Protein 5U5O (pdb70)

Foldseek 3Di:
DFKEKDWFKDWVNHQEDALAPPVDFKTKIKIKMKMKPDDAQWKKKKKKFKAFLVCQPPPVRTQWMFMDIDHFHPVQWDQDDPVRCVVPNNPITIGIDIDITMGGSCSVLVLAWDQFKTKMFMKMFMAGPPQFPDDDGGDTHGDVPGDGSYIDSDSPDPRGIHIHGYDAFKEKEAEAEDDFDPVQFPDPQQPQKKWKWKAWVSNRDIDIDIDRHGDMDMDISHTAFIKMKMAIPQVSNCNGRNFHWAKDKDKPPPWDWDDPDGRMIIGTQHNSPHNHIYMYIYGYTDD

Nearest PDB structures (foldseek):
  5u5o-assembly1_A  TM=1.003E+00  e=5.885E-63  Mobiluncus mulieris
  5u6f-assembly1_A  TM=9.418E-01  e=2.800E-58  Mobiluncus mulieris
  8fha-assembly2_B  TM=6.822E-01  e=4.816E-05  Suipraeoptans intestinalis
  8fha-assembly1_A  TM=6.696E-01  e=4.310E-05  Suipraeoptans intestinalis
  8fha-assembly3_C  TM=6.773E-01  e=1.929E-04  Suipraeoptans intestinalis

Radius of gyration: 28.94 Å; Cα contacts (8 Å, |Δi|>4): 746; chains: 1; bounding box: 39×83×62 Å

Organism: NCBI:txid871571

InterPro domains:
  IPR041100 T-Q ester bond containing domain [NF033903] (5133-5261)
  IPR041100 T-Q ester bond containing domain [NF033903] (5264-5401)
  IPR041100 T-Q ester bond containing domain [NF033903] (5414-5536)
  IPR041100 T-Q ester bond containing domain [NF033903] (5538-5658)
  IPR041100 T-Q ester bond containing domain [NF033903] (5664-5808)
  IPR041100 T-Q ester bond containing domain [NF033903] (5810-5937)
  IPR041100 T-Q ester bond containing domain [NF033903] (5941-6083)
  IPR041100 T-Q ester bond containing domain [NF033903] (6087-6207)
  IPR041100 T-Q ester bond containing domain [NF033903] (6232-6359)
  IPR041100 T-Q ester bond containing domain [NF033903] (6370-6477)
  IPR041100 T-Q ester bond containing domain [NF033903] (6525-6649)
  IPR041100 T-Q ester bond containing domain [NF033903] (6652-6795)
  IPR041100 T-Q ester bond containing domain [NF033903] (7263-7369)
  IPR041100 T-Q ester bond containing domain [NF033903] (7392-7512)
  IPR041100 T-Q ester bond containing domain [PF18202] (4844-4908)
  IPR041100 T-Q ester bond containing domain [PF18202] (5005-5146)
  IPR041100 T-Q ester bond containing domain [PF18202] (5149-5278)
  IPR041100 T-Q ester bond containing domain [PF18202] (5280-5429)
  IPR041100 T-Q ester bond containing domain [PF18202] (5430-5552)
  IPR041100 T-Q ester bond containing domain [PF18202] (5555-5679)

Secondary structure (DSSP, 8-state):
---EEEEEEEBTTBSEEETT-TT-SEEEEEEEEEEESPPTT-EEEEEEEEEEGGGTT-TT--SEEEEEEEE--GGGEEPPPHHHHHHH-TT--EEEEEEEEEEEHHHHHTTS---S-EEEEEEEEEE-TTSEEEE-SS-EEESTT---SEEE--TT-STTEEEEEPPEEEEEEEEEEE---TTT-SS-GGG-EEEEEEEETTTTEEEEEEEETT-EEEEEEEETTEEEEEEE-HHHHHHHHTSEEEEEEEESTT---EEEETTEEEEEES----SEEEEEEEEEEE-

Structure (mmCIF, N/CA/C/O backbone):
data_5U5O
#
_entry.id   5U5O
#
_cell.length_a   27.900
_cell.length_b   54.983
_cell.length_c   57.317
_cell.angle_alpha   67.72
_cell.angle_beta   76.47
_cell.angle_gamma   85.35
#
_symmetry.space_group_name_H-M   'P 1'
#
loop_
_entity.id
_entity.type
_entity.pdbx_description
1 polymer 'LPXTG-motif cell wall anchor domain protein'
2 water water
#
loop_
_atom_site.group_PDB
_atom_site.id
_atom_site.type_symbol
_atom_site.label_atom_id
_atom_site.label_alt_id
_atom_site.label_comp_id
_atom_site.label_asym_id
_atom_site.label_entity_id
_atom_site.label_seq_id
_atom_site.pdbx_PDB_ins_code
_atom_site.Cartn_x
_atom_site.Cartn_y
_atom_site.Cartn_z
_atom_site.occupancy
_atom_site.B_iso_or_equiv
_atom_site.auth_seq_id
_atom_site.auth_comp_id
_atom_site.auth_asym_id
_atom_site.auth_atom_id
_atom_site.pdbx_PDB_model_num
ATOM 1 N N . LYS A 1 1 ? 11.671 115.073 52.491 1.00 29.76 1 LYS A N 1
ATOM 2 C CA . LYS A 1 1 ? 12.547 114.289 51.555 1.00 32.46 1 LYS A CA 1
ATOM 3 C C . LYS A 1 1 ? 13.632 113.504 52.306 1.00 31.58 1 LYS A C 1
ATOM 4 O O . LYS A 1 1 ? 14.372 114.061 53.128 1.00 35.11 1 LYS A O 1
ATOM 10 N N . LYS A 1 2 ? 13.672 112.206 52.026 1.00 24.78 2 LYS A N 1
ATOM 11 C CA . LYS A 1 2 ? 14.610 111.256 52.593 1.00 16.84 2 LYS A CA 1
ATOM 12 C C . LYS A 1 2 ? 15.230 110.520 51.410 1.00 14.63 2 LYS A C 1
ATOM 13 O O . LYS A 1 2 ? 14.572 110.370 50.376 1.00 17.49 2 LYS A O 1
ATOM 19 N N . PRO A 1 3 ? 16.479 110.043 51.543 1.00 13.01 3 PRO A N 1
ATOM 20 C CA . PRO A 1 3 ? 17.085 109.301 50.436 1.00 12.19 3 PRO A CA 1
ATOM 21 C C . PRO A 1 3 ? 16.381 107.983 50.199 1.00 14.55 3 PRO A C 1
ATOM 22 O O . PRO A 1 3 ? 15.904 107.324 51.110 1.00 16.77 3 PRO A O 1
ATOM 26 N N . GLY A 1 4 ? 16.426 107.561 48.924 1.00 13.55 4 GLY A N 1
ATOM 27 C CA . GLY A 1 4 ? 15.884 106.265 48.495 1.00 11.91 4 GLY A CA 1
ATOM 28 C C . GLY A 1 4 ? 16.848 105.592 47.512 1.00 11.02 4 GLY A C 1
ATOM 29 O O . GLY A 1 4 ? 17.794 106.220 47.052 1.00 14.03 4 GLY A O 1
ATOM 30 N N . VAL A 1 5 ? 16.594 104.319 47.222 1.00 11.33 5 VAL A N 1
ATOM 31 C CA . VAL A 1 5 ? 17.421 103.583 46.263 1.00 11.57 5 VAL A CA 1
ATOM 32 C C . VAL A 1 5 ? 16.514 102.691 45.441 1.00 12.56 5 VAL A C 1
ATOM 33 O O . VAL A 1 5 ? 15.572 102.080 45.915 1.00 14.31 5 VAL A O 1
ATOM 37 N N . GLY A 1 6 ? 16.868 102.582 44.162 1.00 12.35 6 GLY A N 1
ATOM 38 C CA . GLY A 1 6 ? 16.223 101.658 43.229 1.00 10.89 6 GLY A CA 1
ATOM 39 C C . GLY A 1 6 ? 17.280 101.069 42.295 1.00 11.12 6 GLY A C 1
ATOM 40 O O . GLY A 1 6 ? 18.435 101.512 42.288 1.00 13.47 6 GLY A O 1
ATOM 41 N N . THR A 1 7 ? 16.891 100.059 41.519 1.00 10.95 7 THR A N 1
ATOM 42 C CA . THR A 1 7 ? 17.830 99.389 40.637 1.00 11.17 7 THR A CA 1
ATOM 43 C C . THR A 1 7 ? 17.114 98.942 39.383 1.00 12.63 7 THR A C 1
ATOM 44 O O . THR A 1 7 ? 15.915 98.669 39.377 1.00 14.75 7 THR A O 1
ATOM 48 N N . TYR A 1 8 ? 17.906 98.805 38.320 1.00 13.97 8 TYR A N 1
ATOM 49 C CA . TYR A 1 8 ? 17.454 98.165 37.082 1.00 13.31 8 TYR A CA 1
ATOM 50 C C . TYR A 1 8 ? 18.531 97.166 36.669 1.00 13.75 8 TYR A C 1
ATOM 51 O O . TYR A 1 8 ? 19.687 97.539 36.505 1.00 14.06 8 TYR A O 1
ATOM 60 N N . ALA A 1 9 ? 18.136 95.909 36.608 1.00 13.64 9 ALA A N 1
ATOM 61 C CA . ALA A 1 9 ? 19.081 94.817 36.310 1.00 12.88 9 ALA A CA 1
ATOM 62 C C . ALA A 1 9 ? 19.004 94.369 34.861 1.00 13.21 9 ALA A C 1
ATOM 63 O O . ALA A 1 9 ? 17.911 94.169 34.343 1.00 14.99 9 ALA A O 1
ATOM 65 N N . THR A 1 10 ? 20.165 94.194 34.221 1.00 13.24 10 THR A N 1
ATOM 66 C CA . THR A 1 10 ? 20.228 93.667 32.863 1.00 13.76 10 THR A CA 1
ATOM 67 C C . THR A 1 10 ? 21.406 92.713 32.744 1.00 14.17 10 THR A C 1
ATOM 68 O O . THR A 1 10 ? 22.314 92.728 33.576 1.00 15.52 10 THR A O 1
ATOM 72 N N . VAL A 1 11 ? 21.355 91.862 31.723 1.00 14.23 11 VAL A N 1
ATOM 73 C CA . VAL A 1 11 ? 22.503 91.054 31.301 1.00 14.25 11 VAL A CA 1
ATOM 74 C C . VAL A 1 11 ? 22.629 91.279 29.798 1.00 14.51 11 VAL A C 1
ATOM 75 O O . VAL A 1 11 ? 21.704 90.968 29.056 1.00 15.51 11 VAL A O 1
ATOM 79 N N A ASP A 1 12 ? 23.751 91.853 29.360 0.70 15.00 12 ASP A N 1
ATOM 80 N N B ASP A 1 12 ? 23.767 91.839 29.386 0.30 14.86 12 ASP A N 1
ATOM 81 C CA A ASP A 1 12 ? 23.985 92.184 27.939 0.70 15.41 12 ASP A CA 1
ATOM 82 C CA B ASP A 1 12 ? 24.026 92.228 27.998 0.30 15.11 12 ASP A CA 1
ATOM 83 C C A ASP A 1 12 ? 22.814 92.982 27.365 0.70 14.87 12 ASP A C 1
ATOM 84 C C B ASP A 1 12 ? 22.844 92.981 27.386 0.30 14.79 12 ASP A C 1
ATOM 85 O O A ASP A 1 12 ? 22.325 92.671 26.285 0.70 17.63 12 ASP A O 1
ATOM 86 O O B ASP A 1 12 ? 22.385 92.637 26.302 0.30 16.83 12 ASP A O 1
ATOM 95 N N . LYS A 1 13 ? 22.353 93.978 28.126 1.00 14.12 13 LYS A N 1
ATOM 96 C CA . LYS A 1 13 ? 21.213 94.846 27.744 1.00 14.41 13 LYS A CA 1
ATOM 97 C C . LYS A 1 13 ? 19.817 94.230 27.813 1.00 15.26 13 LYS A C 1
ATOM 98 O O . LYS A 1 13 ? 18.851 94.943 27.548 1.00 16.71 13 LYS A O 1
ATOM 104 N N . LEU A 1 14 ? 19.706 92.951 28.187 1.00 14.48 14 LEU A N 1
ATOM 105 C CA . LEU A 1 14 ? 18.457 92.214 28.152 1.00 15.66 14 LEU A CA 1
ATOM 106 C C . LEU A 1 14 ? 18.028 91.816 29.567 1.00 15.87 14 LEU A C 1
ATOM 107 O O . LEU A 1 14 ? 18.786 91.956 30.526 1.00 16.91 14 LEU A O 1
ATOM 112 N N . LYS A 1 15 ? 16.813 91.299 29.677 1.00 16.77 15 LYS A N 1
ATOM 113 C CA . LYS A 1 15 ? 16.263 90.827 30.946 1.00 16.96 15 LYS A CA 1
ATOM 114 C C . LYS A 1 15 ? 16.415 89.314 31.158 1.00 16.66 15 LYS A C 1
ATOM 115 O O . LYS A 1 15 ? 16.057 88.796 32.213 1.00 18.10 15 LYS A O 1
ATOM 121 N N . ALA A 1 16 ? 16.956 88.614 30.161 1.00 17.65 16 ALA A N 1
ATOM 122 C CA . ALA A 1 16 ? 17.208 87.172 30.240 1.00 16.84 16 ALA A CA 1
ATOM 123 C C . ALA A 1 16 ? 18.498 86.795 29.542 1.00 17.48 16 ALA A C 1
ATOM 124 O O . ALA A 1 16 ? 18.991 87.520 28.682 1.00 18.92 16 ALA A O 1
ATOM 126 N N . PHE A 1 17 ? 19.021 85.632 29.921 1.00 16.16 17 PHE A N 1
ATOM 127 C CA . PHE A 1 17 ? 20.208 85.074 29.294 1.00 15.82 17 PHE A CA 1
ATOM 128 C C . PHE A 1 17 ? 20.085 83.566 29.238 1.00 17.39 17 PHE A C 1
ATOM 129 O O . PHE A 1 17 ? 19.258 82.969 29.933 1.00 17.75 17 PHE A O 1
ATOM 137 N N . ASP A 1 18 ? 20.926 82.982 28.388 1.00 17.28 18 ASP A N 1
ATOM 138 C CA . ASP A 1 18 ? 20.928 81.545 28.129 1.00 17.24 18 ASP A CA 1
ATOM 139 C C . ASP A 1 18 ? 21.848 80.844 29.134 1.00 17.61 18 ASP A C 1
ATOM 140 O O . ASP A 1 18 ? 23.074 80.799 28.946 1.00 20.74 18 ASP A O 1
ATOM 145 N N . VAL A 1 19 ? 21.244 80.224 30.140 1.00 17.14 19 VAL A N 1
ATOM 146 C CA . VAL A 1 19 ? 21.972 79.614 31.253 1.00 18.22 19 VAL A CA 1
ATOM 147 C C . VAL A 1 19 ? 22.556 78.246 30.898 1.00 19.00 19 VAL A C 1
ATOM 148 O O . VAL A 1 19 ? 23.383 77.716 31.639 1.00 20.02 19 VAL A O 1
ATOM 152 N N . THR A 1 20 ? 22.121 77.675 29.778 1.00 18.29 20 THR A N 1
ATOM 153 C CA . THR A 1 20 ? 22.697 76.428 29.284 1.00 19.98 20 THR A CA 1
ATOM 154 C C . THR A 1 20 ? 23.737 76.648 28.174 1.00 20.03 20 THR A C 1
ATOM 155 O O . THR A 1 20 ? 24.072 75.711 27.462 1.00 25.77 20 THR A O 1
ATOM 159 N N . ASP A 1 21 ? 24.250 77.876 28.046 1.00 20.50 21 ASP A N 1
ATOM 160 C CA . ASP A 1 21 ? 25.323 78.182 27.104 1.00 23.95 21 ASP A CA 1
ATOM 161 C C . ASP A 1 21 ? 26.628 77.608 27.639 1.00 25.19 21 ASP A C 1
ATOM 162 O O . ASP A 1 21 ? 27.235 78.149 28.559 1.00 25.37 21 ASP A O 1
ATOM 167 N N . GLY A 1 22 ? 27.084 76.523 27.015 1.00 26.28 22 GLY A N 1
ATOM 168 C CA . GLY A 1 22 ? 28.337 75.879 27.390 1.00 26.70 22 GLY A CA 1
ATOM 169 C C . GLY A 1 22 ? 29.590 76.715 27.181 1.00 27.18 22 GLY A C 1
ATOM 170 O O . GLY A 1 22 ? 30.618 76.447 27.811 1.00 31.62 22 GLY A O 1
ATOM 171 N N . LYS A 1 23 ? 29.516 77.727 26.313 1.00 25.04 23 LYS A N 1
ATOM 172 C CA . LYS A 1 23 ? 30.667 78.608 26.060 1.00 26.65 23 LYS A CA 1
ATOM 173 C C . LYS A 1 23 ? 30.897 79.655 27.156 1.00 29.54 23 LYS A C 1
ATOM 174 O O . LYS A 1 23 ? 31.959 80.265 27.211 1.00 33.41 23 LYS A O 1
ATOM 180 N N . LYS A 1 24 ? 29.897 79.871 28.011 1.00 27.73 24 LYS A N 1
ATOM 181 C CA . LYS A 1 24 ? 29.995 80.836 29.103 1.00 26.59 24 LYS A CA 1
ATOM 182 C C . LYS A 1 24 ? 30.230 80.108 30.422 1.00 25.26 24 LYS A C 1
ATOM 183 O O . LYS A 1 24 ? 29.488 79.184 30.755 1.00 33.62 24 LYS A O 1
ATOM 189 N N . ASP A 1 25 ? 31.259 80.512 31.164 1.00 23.93 25 ASP A N 1
ATOM 190 C CA . ASP A 1 25 ? 31.442 80.031 32.550 1.00 26.31 25 ASP A CA 1
ATOM 191 C C . ASP A 1 25 ? 30.852 80.943 33.632 1.00 19.14 25 ASP A C 1
ATOM 192 O O . ASP A 1 25 ? 30.720 80.515 34.779 1.00 21.76 25 ASP A O 1
ATOM 197 N N . ALA A 1 26 ? 30.517 82.183 33.271 1.00 19.27 26 ALA A N 1
ATOM 198 C CA . ALA A 1 26 ? 29.930 83.149 34.199 1.00 18.05 26 ALA A CA 1
ATOM 199 C C . ALA A 1 26 ? 29.103 84.142 33.432 1.00 17.76 26 ALA A C 1
ATOM 200 O O . ALA A 1 26 ? 29.271 84.310 32.225 1.00 19.93 26 ALA A O 1
ATOM 202 N N . PHE A 1 27 ? 28.219 84.814 34.157 1.00 15.69 27 PHE A N 1
ATOM 203 C CA . PHE A 1 27 ? 27.400 85.867 33.597 1.00 15.63 27 PHE A CA 1
ATOM 204 C C . PHE A 1 27 ? 27.491 87.083 34.488 1.00 15.73 27 PHE A C 1
ATOM 205 O O . PHE A 1 27 ? 27.611 86.953 35.701 1.00 18.32 27 PHE A O 1
ATOM 213 N N . THR A 1 28 ? 27.462 88.249 33.862 1.00 16.02 28 THR A N 1
ATOM 214 C CA . THR A 1 28 ? 27.547 89.498 34.589 1.00 15.69 28 THR A CA 1
ATOM 215 C C . THR A 1 28 ? 26.211 90.208 34.514 1.00 15.69 28 THR A C 1
ATOM 216 O O . THR A 1 28 ? 25.733 90.552 33.427 1.00 17.29 28 THR A O 1
ATOM 220 N N . ILE A 1 29 ? 25.608 90.394 35.687 1.00 14.84 29 ILE A N 1
ATOM 221 C CA . ILE A 1 29 ? 24.407 91.210 35.841 1.00 14.68 29 ILE A CA 1
ATOM 222 C C . ILE A 1 29 ? 24.874 92.662 36.047 1.00 14.76 29 ILE A C 1
ATOM 223 O O . ILE A 1 29 ? 25.611 92.955 37.002 1.00 16.41 29 ILE A O 1
ATOM 228 N N . LYS A 1 30 ? 24.518 93.534 35.106 1.00 14.56 30 LYS A N 1
ATOM 229 C CA . LYS A 1 30 ? 24.662 94.976 35.292 1.00 12.64 30 LYS A CA 1
ATOM 230 C C . LYS A 1 30 ? 23.539 95.462 36.220 1.00 12.67 30 LYS A C 1
ATOM 231 O O . LYS A 1 30 ? 22.352 95.369 35.898 1.00 14.85 30 LYS A O 1
ATOM 237 N N . ASP A 1 31 ? 23.958 95.994 37.362 1.00 12.66 31 ASP A N 1
ATOM 238 C CA . ASP A 1 31 ? 23.045 96.517 38.387 1.00 12.07 31 ASP A CA 1
ATOM 239 C C . ASP A 1 31 ? 23.131 98.044 38.321 1.00 12.86 31 ASP A C 1
ATOM 240 O O . ASP A 1 31 ? 24.066 98.632 38.828 1.00 15.60 31 ASP A O 1
ATOM 245 N N . THR A 1 32 ? 22.216 98.626 37.555 1.00 12.65 32 THR A N 1
ATOM 246 C CA . THR A 1 32 ? 22.154 100.081 37.424 1.00 11.74 32 THR A CA 1
ATOM 247 C C . THR A 1 32 ? 21.410 100.626 38.642 1.00 11.78 32 THR A C 1
ATOM 248 O O . THR A 1 32 ? 20.245 100.316 38.846 1.00 14.69 32 THR A O 1
ATOM 252 N N . VAL A 1 33 ? 22.137 101.388 39.443 1.00 11.98 33 VAL A N 1
ATOM 253 C CA . VAL A 1 33 ? 21.637 101.894 40.734 1.00 11.75 33 VAL A CA 1
ATOM 254 C C . VAL A 1 33 ? 21.141 103.330 40.606 1.00 12.43 33 VAL A C 1
ATOM 255 O O . VAL A 1 33 ? 21.801 104.185 40.058 1.00 14.79 33 VAL A O 1
ATOM 259 N N . ARG A 1 34 ? 19.915 103.533 41.089 1.00 12.02 34 ARG A N 1
ATOM 260 C CA . ARG A 1 34 ? 19.228 104.831 41.029 1.00 12.31 34 ARG A CA 1
ATOM 261 C C . ARG A 1 34 ? 19.087 105.362 42.465 1.00 11.70 34 ARG A C 1
ATOM 262 O O . ARG A 1 34 ? 18.458 104.716 43.299 1.00 14.11 34 ARG A O 1
ATOM 270 N N . LEU A 1 35 ? 19.751 106.483 42.713 1.00 12.54 35 LEU A N 1
ATOM 271 C CA . LEU A 1 35 ? 19.733 107.104 44.035 1.00 12.26 35 LEU A CA 1
ATOM 272 C C . LEU A 1 35 ? 18.776 108.282 44.026 1.00 12.10 35 LEU A C 1
ATOM 273 O O . LEU A 1 35 ? 18.873 109.167 43.193 1.00 14.61 35 LEU A O 1
ATOM 278 N N . TYR A 1 36 ? 17.829 108.284 44.984 1.00 11.11 36 TYR A N 1
ATOM 279 C CA . TYR A 1 36 ? 16.692 109.242 45.013 1.00 11.52 36 TYR A CA 1
ATOM 280 C C . TYR A 1 36 ? 16.854 110.248 46.140 1.00 11.54 36 TYR A C 1
ATOM 281 O O . TYR A 1 36 ? 17.037 109.830 47.273 1.00 13.11 36 TYR A O 1
ATOM 290 N N . ASN A 1 37 ? 16.925 111.517 45.764 1.00 11.85 37 ASN A N 1
ATOM 291 C CA . ASN A 1 37 ? 16.904 112.610 46.781 1.00 11.91 37 ASN A CA 1
ATOM 292 C C . ASN A 1 37 ? 18.069 112.491 47.753 1.00 12.02 37 ASN A C 1
ATOM 293 O O . ASN A 1 37 ? 17.932 112.782 48.951 1.00 14.86 37 ASN A O 1
ATOM 298 N N . VAL A 1 38 ? 19.240 112.137 47.212 1.00 12.05 38 VAL A N 1
ATOM 299 C CA . VAL A 1 38 ? 20.485 112.127 47.936 1.00 12.01 38 VAL A CA 1
ATOM 300 C C . VAL A 1 38 ? 21.138 113.488 47.802 1.00 12.74 38 VAL A C 1
ATOM 301 O O . VAL A 1 38 ? 20.743 114.306 46.969 1.00 14.82 38 VAL A O 1
ATOM 305 N N . GLU A 1 39 ? 22.160 113.723 48.609 1.00 12.45 39 GLU A N 1
ATOM 306 C CA . GLU A 1 39 ? 22.788 115.034 48.695 1.00 12.56 39 GLU A CA 1
ATOM 307 C C . GLU A 1 39 ? 24.088 115.055 47.872 1.00 12.08 39 GLU A C 1
ATOM 308 O O . GLU A 1 39 ? 25.017 114.289 48.139 1.00 13.44 39 GLU A O 1
ATOM 314 N N . GLU A 1 40 ? 24.169 116.007 46.954 1.00 12.41 40 GLU A N 1
ATOM 315 C CA . GLU A 1 40 ? 25.409 116.223 46.192 1.00 12.04 40 GLU A CA 1
ATOM 316 C C . GLU A 1 40 ? 26.525 116.592 47.154 1.00 12.28 40 GLU A C 1
ATOM 317 O O . GLU A 1 40 ? 26.338 117.402 48.070 1.00 14.15 40 GLU A O 1
ATOM 323 N N . GLY A 1 41 ? 27.684 115.972 46.952 1.00 12.27 41 GLY A N 1
ATOM 324 C CA . GLY A 1 41 ? 28.852 116.167 47.788 1.00 12.69 41 GLY A CA 1
ATOM 325 C C . GLY A 1 41 ? 29.025 115.188 48.927 1.00 13.04 41 GLY A C 1
ATOM 326 O O . GLY A 1 41 ? 30.089 115.143 49.537 1.00 15.51 41 GLY A O 1
ATOM 327 N N . LYS A 1 42 ? 27.981 114.438 49.275 1.00 13.19 42 LYS A N 1
ATOM 328 C CA . LYS A 1 42 ? 28.112 113.399 50.288 1.00 13.00 42 LYS A CA 1
ATOM 329 C C . LYS A 1 42 ? 28.572 112.088 49.653 1.00 12.73 42 LYS A C 1
ATOM 330 O O . LYS A 1 42 ? 28.251 111.805 48.498 1.00 13.96 42 LYS A O 1
ATOM 336 N N . THR A 1 43 ? 29.226 111.279 50.476 1.00 13.07 43 THR A N 1
ATOM 337 C CA . THR A 1 43 ? 29.738 109.981 50.079 1.00 13.72 43 THR A CA 1
ATOM 338 C C . THR A 1 43 ? 28.945 108.883 50.762 1.00 14.26 43 THR A C 1
ATOM 339 O O . THR A 1 43 ? 29.029 108.705 51.959 1.00 18.50 43 THR A O 1
ATOM 343 N N . TYR A 1 44 ? 28.211 108.130 49.959 1.00 13.94 44 TYR A N 1
ATOM 344 C CA . TYR A 1 44 ? 27.384 107.022 50.403 1.00 13.99 44 TYR A CA 1
ATOM 345 C C . TYR A 1 44 ? 28.093 105.713 50.078 1.00 14.02 44 TYR A C 1
ATOM 346 O O . TYR A 1 44 ? 28.991 105.664 49.202 1.00 16.31 44 TYR A O 1
ATOM 355 N N . ALA A 1 45 ? 27.718 104.654 50.782 1.00 14.65 45 ALA A N 1
ATOM 356 C CA . ALA A 1 45 ? 28.091 103.295 50.373 1.00 14.90 45 ALA A CA 1
ATOM 357 C C . ALA A 1 45 ? 26.849 102.627 49.823 1.00 14.01 45 ALA A C 1
ATOM 358 O O . ALA A 1 45 ? 25.741 102.769 50.346 1.00 15.96 45 ALA A O 1
ATOM 360 N N . ILE A 1 46 ? 27.051 101.870 48.748 1.00 13.63 46 ILE A N 1
ATOM 361 C CA . ILE A 1 46 ? 26.016 101.043 48.152 1.00 13.88 46 ILE A CA 1
ATOM 362 C C . ILE A 1 46 ? 26.433 99.586 48.127 1.00 15.02 46 ILE A C 1
ATOM 363 O O . ILE A 1 46 ? 27.632 99.279 47.922 1.00 16.47 46 ILE A O 1
ATOM 368 N N . ALA A 1 47 ? 25.479 98.687 48.293 1.00 16.07 47 ALA A N 1
ATOM 369 C CA . ALA A 1 47 ? 25.748 97.237 48.175 1.00 14.98 47 ALA A CA 1
ATOM 370 C C . ALA A 1 47 ? 24.642 96.609 47.405 1.00 14.02 47 ALA A C 1
ATOM 371 O O . ALA A 1 47 ? 23.453 96.962 47.571 1.00 17.27 47 ALA A O 1
ATOM 373 N N . GLY A 1 48 ? 25.016 95.647 46.575 1.00 13.57 48 GLY A N 1
ATOM 374 C CA . GLY A 1 48 ? 24.078 94.841 45.827 1.00 14.07 48 GLY A CA 1
ATOM 375 C C . GLY A 1 48 ? 24.339 93.357 46.046 1.00 14.56 48 GLY A C 1
ATOM 376 O O . GLY A 1 48 ? 25.493 92.940 46.263 1.00 16.95 48 GLY A O 1
ATOM 377 N N . GLN A 1 49 ? 23.274 92.566 45.961 1.00 15.89 49 GLN A N 1
ATOM 378 C CA . GLN A 1 49 ? 23.351 91.106 46.008 1.00 15.92 49 GLN A CA 1
ATOM 379 C C . GLN A 1 49 ? 22.412 90.523 44.986 1.00 16.49 49 GLN A C 1
ATOM 380 O O . GLN A 1 49 ? 21.331 91.046 44.750 1.00 17.91 49 GLN A O 1
ATOM 386 N N . LEU A 1 50 ? 22.840 89.400 44.410 1.00 16.61 50 LEU A N 1
ATOM 387 C CA . LEU A 1 50 ? 22.048 88.632 43.466 1.00 15.71 50 LEU A CA 1
ATOM 388 C C . LEU A 1 50 ? 21.577 87.344 44.125 1.00 17.35 50 LEU A C 1
ATOM 389 O O . LEU A 1 50 ? 22.388 86.608 44.702 1.00 20.10 50 LEU A O 1
ATOM 394 N N . TYR A 1 51 ? 20.279 87.063 44.008 1.00 17.68 51 TYR A N 1
ATOM 395 C CA . TYR A 1 51 ? 19.668 85.871 44.584 1.00 19.25 51 TYR A CA 1
ATOM 396 C C . TYR A 1 51 ? 18.782 85.165 43.577 1.00 19.00 51 TYR A C 1
ATOM 397 O O . TYR A 1 51 ? 18.207 85.806 42.701 1.00 19.21 51 TYR A O 1
ATOM 406 N N . GLU A 1 52 ? 18.647 83.852 43.726 1.00 19.95 52 GLU A N 1
ATOM 407 C CA . GLU A 1 52 ? 17.513 83.148 43.140 1.00 20.77 52 GLU A CA 1
ATOM 408 C C . GLU A 1 52 ? 16.269 83.574 43.947 1.00 21.82 52 GLU A C 1
ATOM 409 O O . GLU A 1 52 ? 16.328 83.716 45.184 1.00 23.78 52 GLU A O 1
ATOM 415 N N . GLN A 1 53 ? 15.166 83.811 43.235 1.00 21.85 53 GLN A N 1
ATOM 416 C CA . GLN A 1 53 ? 13.995 84.497 43.796 1.00 24.94 53 GLN A CA 1
ATOM 417 C C . GLN A 1 53 ? 13.389 83.822 45.026 1.00 28.35 53 GLN A C 1
ATOM 418 O O . GLN A 1 53 ? 13.028 84.510 45.979 1.00 30.61 53 GLN A O 1
ATOM 424 N N . SER A 1 54 ? 13.275 82.493 45.001 1.00 30.25 54 SER A N 1
ATOM 425 C CA . SER A 1 54 ? 12.671 81.766 46.143 1.00 30.08 54 SER A CA 1
ATOM 426 C C . SER A 1 54 ? 13.420 81.908 47.476 1.00 30.82 54 SER A C 1
ATOM 427 O O . SER A 1 54 ? 12.807 81.760 48.539 1.00 35.25 54 SER A O 1
ATOM 430 N N . VAL A 1 55 ? 14.722 82.199 47.421 1.00 30.62 55 VAL A N 1
ATOM 431 C CA . VAL A 1 55 ? 15.535 82.439 48.631 1.00 32.37 55 VAL A CA 1
ATOM 432 C C . VAL A 1 55 ? 16.046 83.891 48.733 1.00 28.39 55 VAL A C 1
ATOM 433 O O . VAL A 1 55 ? 17.035 84.170 49.425 1.00 30.53 55 VAL A O 1
ATOM 437 N N . ALA A 1 56 ? 15.356 84.815 48.066 1.00 25.07 56 ALA A N 1
ATOM 438 C CA . ALA A 1 56 ? 15.828 86.193 47.968 1.00 23.53 56 ALA A CA 1
ATOM 439 C C . ALA A 1 56 ? 15.860 86.823 49.356 1.00 25.64 56 ALA A C 1
ATOM 440 O O . ALA A 1 56 ? 14.880 86.761 50.090 1.00 29.02 56 ALA A O 1
ATOM 442 N N . GLY A 1 57 ? 17.012 87.377 49.726 1.00 26.14 57 GLY A N 1
ATOM 443 C CA . GLY A 1 57 ? 17.222 88.010 51.028 1.00 27.62 57 GLY A CA 1
ATOM 444 C C . GLY A 1 57 ? 17.798 87.109 52.113 1.00 30.66 57 GLY A C 1
ATOM 445 O O . GLY A 1 57 ? 18.177 87.602 53.178 1.00 33.10 57 GLY A O 1
ATOM 446 N N . ASP A 1 58 ? 17.878 85.800 51.848 1.00 31.98 58 ASP A N 1
ATOM 447 C CA . ASP A 1 58 ? 18.417 84.836 52.811 1.00 35.47 58 ASP A CA 1
ATOM 448 C C . ASP A 1 58 ? 19.941 84.942 52.837 1.00 37.87 58 ASP A C 1
ATOM 449 O O . ASP A 1 58 ? 20.601 84.652 51.838 1.00 38.42 58 ASP A O 1
ATOM 454 N N . GLU A 1 59 ? 20.489 85.375 53.973 1.00 44.44 59 GLU A N 1
ATOM 455 C CA . GLU A 1 59 ? 21.939 85.514 54.147 1.00 46.23 59 GLU A CA 1
ATOM 456 C C . GLU A 1 59 ? 22.604 84.136 54.117 1.00 44.77 59 GLU A C 1
ATOM 457 O O . GLU A 1 59 ? 22.194 83.230 54.848 1.00 60.40 59 GLU A O 1
ATOM 459 N N . GLY A 1 60 ? 23.622 83.996 53.268 1.00 40.78 60 GLY A N 1
ATOM 460 C CA . GLY A 1 60 ? 24.208 82.696 52.924 1.00 36.58 60 GLY A CA 1
ATOM 461 C C . GLY A 1 60 ? 23.825 82.198 51.532 1.00 31.54 60 GLY A C 1
ATOM 462 O O . GLY A 1 60 ? 24.584 81.437 50.922 1.00 37.87 60 GLY A O 1
ATOM 463 N N . SER A 1 61 ? 22.655 82.619 51.029 1.00 22.55 61 SER A N 1
ATOM 464 C CA . SER A 1 61 ? 22.176 82.177 49.706 1.00 29.50 61 SER A CA 1
ATOM 465 C C . SER A 1 61 ? 22.560 83.087 48.524 1.00 29.60 61 SER A C 1
ATOM 466 O O . SER A 1 61 ? 22.212 82.781 47.380 1.00 32.16 61 SER A O 1
ATOM 469 N N . ALA A 1 62 ? 23.292 84.172 48.778 1.00 25.73 62 ALA A N 1
ATOM 470 C CA . ALA A 1 62 ? 23.667 85.114 47.718 1.00 23.37 62 ALA A CA 1
ATOM 471 C C . ALA A 1 62 ? 24.576 84.459 46.680 1.00 23.55 62 ALA A C 1
ATOM 472 O O . ALA A 1 62 ? 25.549 83.805 47.035 1.00 25.81 62 ALA A O 1
ATOM 474 N N . LEU A 1 63 ? 24.226 84.643 45.410 1.00 19.43 63 LEU A N 1
ATOM 475 C CA . LEU A 1 63 ? 25.003 84.137 44.282 1.00 18.81 63 LEU A CA 1
ATOM 476 C C . LEU A 1 63 ? 26.159 85.066 43.942 1.00 17.51 63 LEU A C 1
ATOM 477 O O . LEU A 1 63 ? 27.172 84.628 43.408 1.00 22.85 63 LEU A O 1
ATOM 482 N N . ALA A 1 64 ? 25.975 86.358 44.205 1.00 17.84 64 ALA A N 1
ATOM 483 C CA . ALA A 1 64 ? 26.999 87.361 43.957 1.00 15.81 64 ALA A CA 1
ATOM 484 C C . ALA A 1 64 ? 26.705 88.535 44.875 1.00 16.31 64 ALA A C 1
ATOM 485 O O . ALA A 1 64 ? 25.549 88.768 45.261 1.00 17.92 64 ALA A O 1
ATOM 487 N N . LYS A 1 65 ? 27.764 89.267 45.203 1.00 16.94 65 LYS A N 1
ATOM 488 C CA . LYS A 1 65 ? 27.690 90.464 46.042 1.00 16.61 65 LYS A CA 1
ATOM 489 C C . LYS A 1 65 ? 28.658 91.506 45.525 1.00 16.22 65 LYS A C 1
ATOM 490 O O . L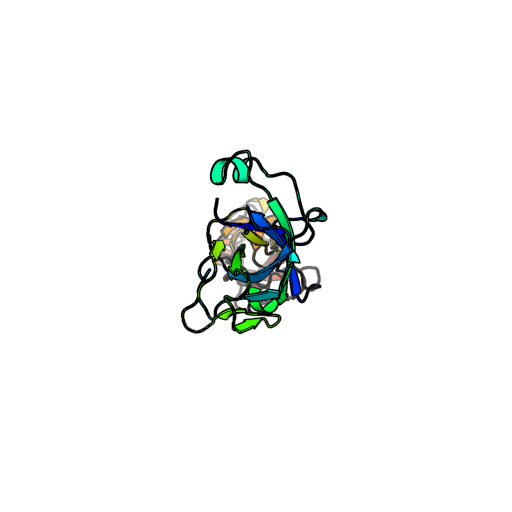YS A 1 65 ? 29.728 91.160 45.031 1.00 19.19 65 LYS A O 1
ATOM 496 N N . ALA A 1 66 ? 28.318 92.779 45.645 1.00 15.70 66 ALA A N 1
ATOM 497 C CA . ALA A 1 66 ? 29.221 93.883 45.324 1.00 15.31 66 ALA A CA 1
ATOM 498 C C . ALA A 1 66 ? 28.953 95.042 46.253 1.00 14.73 66 ALA A C 1
ATOM 499 O O . ALA A 1 66 ? 27.798 95.288 46.631 1.00 16.21 66 ALA A O 1
ATOM 501 N N . ALA A 1 67 ? 29.983 95.810 46.589 1.00 16.31 67 ALA A N 1
ATOM 502 C CA . ALA A 1 67 ? 29.800 97.020 47.422 1.00 15.20 67 ALA A CA 1
ATOM 503 C C . ALA A 1 67 ? 30.840 98.029 47.021 1.00 15.92 67 ALA A C 1
ATOM 504 O O . ALA A 1 67 ? 31.917 97.654 46.542 1.00 19.63 67 ALA A O 1
ATOM 506 N N . THR A 1 68 ? 30.514 99.304 47.174 1.00 17.42 68 THR A N 1
ATOM 507 C CA . THR A 1 68 ? 31.424 100.401 46.829 1.00 18.27 68 THR A CA 1
ATOM 508 C C . THR A 1 68 ? 30.942 101.693 47.476 1.00 17.91 68 THR A C 1
ATOM 509 O O . THR A 1 68 ? 29.858 101.723 48.064 1.00 18.82 68 THR A O 1
ATOM 513 N N . THR A 1 69 ? 31.745 102.747 47.373 1.00 19.32 69 THR A N 1
ATOM 514 C CA . THR A 1 69 ? 31.348 104.076 47.800 1.00 18.32 69 THR A CA 1
ATOM 515 C C . THR A 1 69 ? 31.109 104.949 46.582 1.00 15.60 69 THR A C 1
ATOM 516 O O . THR A 1 69 ? 31.726 104.735 45.524 1.00 19.84 69 THR A O 1
ATOM 520 N N A VAL A 1 70 ? 30.199 105.916 46.738 0.50 14.02 70 VAL A N 1
ATOM 521 N N B VAL A 1 70 ? 30.221 105.930 46.741 0.50 14.19 70 VAL A N 1
ATOM 522 C CA A VAL A 1 70 ? 29.791 106.834 45.674 0.50 13.86 70 VAL A CA 1
ATOM 523 C CA B VAL A 1 70 ? 29.868 106.840 45.663 0.50 14.31 70 VAL A CA 1
ATOM 524 C C A VAL A 1 70 ? 29.701 108.247 46.236 0.50 13.02 70 VAL A C 1
ATOM 525 C C B VAL A 1 70 ? 29.663 108.252 46.189 0.50 13.11 70 VAL A C 1
ATOM 526 O O A VAL A 1 70 ? 28.961 108.482 47.191 0.50 15.38 70 VAL A O 1
ATOM 527 O O B VAL A 1 70 ? 28.823 108.491 47.062 0.50 15.56 70 VAL A O 1
ATOM 534 N N . LYS A 1 71 ? 30.436 109.182 45.652 1.00 12.34 71 LYS A N 1
ATOM 535 C CA . LYS A 1 71 ? 30.329 110.590 46.004 1.00 12.39 71 LYS A CA 1
ATOM 536 C C . LYS A 1 71 ? 29.395 111.208 44.993 1.00 12.21 71 LYS A C 1
ATOM 537 O O . LYS A 1 71 ? 29.680 111.301 43.813 1.00 13.27 71 LYS A O 1
ATOM 543 N N . VAL A 1 72 ? 28.222 111.629 45.474 1.00 12.66 72 VAL A N 1
ATOM 544 C CA . VAL A 1 72 ? 27.185 112.057 44.563 1.00 12.35 72 VAL A CA 1
ATOM 545 C C . VAL A 1 72 ? 27.524 113.407 43.962 1.00 12.26 72 VAL A C 1
ATOM 546 O O . VAL A 1 72 ? 27.959 114.326 44.687 1.00 14.58 72 VAL A O 1
ATOM 550 N N . THR A 1 73 ? 27.336 113.539 42.652 1.00 12.28 73 THR A N 1
ATOM 551 C CA A THR A 1 73 ? 27.616 114.781 41.942 0.50 12.22 73 THR A CA 1
ATOM 552 C CA B THR A 1 73 ? 27.626 114.781 41.937 0.50 12.23 73 THR A CA 1
ATOM 553 C C . THR A 1 73 ? 26.579 115.026 40.839 1.00 12.74 73 THR A C 1
ATOM 554 O O . THR A 1 73 ? 25.916 114.098 40.378 1.00 14.41 73 THR A O 1
ATOM 561 N N . ALA A 1 74 ? 26.424 116.291 40.455 1.00 14.34 74 ALA A N 1
ATOM 562 C CA . ALA A 1 74 ? 25.429 116.697 39.459 1.00 16.64 74 ALA A CA 1
ATOM 563 C C . ALA A 1 74 ? 25.516 115.950 38.139 1.00 15.81 74 ALA A C 1
ATOM 564 O O . ALA A 1 74 ? 24.501 115.660 37.534 1.00 16.97 74 ALA A O 1
ATOM 566 N N . SER A 1 75 ? 26.725 115.600 37.705 1.00 15.63 75 SER A N 1
ATOM 567 C CA . SER A 1 75 ? 26.883 114.885 36.433 1.00 15.66 75 SER A CA 1
ATOM 568 C C . SER A 1 75 ? 26.231 113.498 36.437 1.00 14.94 75 SER A C 1
ATOM 569 O O . SER A 1 75 ? 26.005 112.935 35.378 1.00 16.66 75 SER A O 1
ATOM 572 N N . MET A 1 76 ? 25.942 112.946 37.620 1.00 13.41 76 MET A N 1
ATOM 573 C CA . MET A 1 76 ? 25.236 111.671 37.733 1.00 12.21 76 MET A CA 1
ATOM 574 C C . MET A 1 76 ? 23.727 111.756 37.551 1.00 12.26 76 MET A C 1
ATOM 575 O O . MET A 1 76 ? 23.066 110.734 37.482 1.00 13.87 76 MET A O 1
ATOM 580 N N . ALA A 1 77 ? 23.200 112.977 37.492 1.00 12.29 77 ALA A N 1
ATOM 581 C CA . ALA A 1 77 ? 21.761 113.165 37.457 1.00 11.93 77 ALA A CA 1
ATOM 582 C C . ALA A 1 77 ? 21.171 112.601 36.162 1.00 12.80 77 ALA A C 1
ATOM 583 O O . ALA A 1 77 ? 21.725 112.779 35.080 1.00 14.73 77 ALA A O 1
ATOM 585 N N . LYS A 1 78 ? 20.056 111.888 36.297 1.00 12.28 78 LYS A N 1
ATOM 586 C CA . LYS A 1 78 ? 19.312 111.381 35.151 1.00 12.47 78 LYS A CA 1
ATOM 587 C C . LYS A 1 78 ? 17.831 111.660 35.320 1.00 12.11 78 LYS A C 1
ATOM 588 O O . LYS A 1 78 ? 17.340 111.784 36.443 1.00 13.43 78 LYS A O 1
ATOM 594 N N . PRO A 1 79 ? 17.085 111.793 34.222 1.00 12.20 79 PRO A N 1
ATOM 595 C CA . PRO A 1 79 ? 15.643 112.007 34.347 1.00 12.81 79 PRO A CA 1
ATOM 596 C C . PRO A 1 79 ? 14.932 110.861 35.043 1.00 12.31 79 PRO A C 1
ATOM 597 O O . PRO A 1 79 ? 15.187 109.686 34.778 1.00 14.19 79 PRO A O 1
ATOM 601 N N . ALA A 1 80 ? 14.012 111.233 35.940 1.00 12.20 80 ALA A N 1
ATOM 602 C CA . ALA A 1 80 ? 13.234 110.250 36.652 1.00 11.72 80 ALA A CA 1
ATOM 603 C C . ALA A 1 80 ? 12.264 109.548 35.720 1.00 12.81 80 ALA A C 1
ATOM 604 O O . ALA A 1 80 ? 11.727 110.151 34.800 1.00 15.57 80 ALA A O 1
ATOM 606 N N . THR A 1 81 ? 12.044 108.272 35.982 1.00 13.39 81 THR A N 1
ATOM 607 C CA . THR A 1 81 ? 10.994 107.536 35.289 1.00 14.30 81 THR A CA 1
ATOM 608 C C . THR A 1 81 ? 9.644 107.881 35.900 1.00 14.15 81 THR A C 1
ATOM 609 O O . THR A 1 81 ? 9.563 108.415 37.005 1.00 14.47 81 THR A O 1
ATOM 613 N N . GLU A 1 82 ? 8.582 107.521 35.184 1.00 15.33 82 GLU A N 1
ATOM 614 C CA . GLU A 1 82 ? 7.226 107.775 35.668 1.00 15.55 82 GLU A CA 1
ATOM 615 C C . GLU A 1 82 ? 6.968 106.984 36.939 1.00 14.11 82 GLU A C 1
ATOM 616 O O . GLU A 1 82 ? 6.334 107.513 37.859 1.00 15.81 82 GLU A O 1
ATOM 622 N N . VAL A 1 83 ? 7.467 105.755 37.025 1.00 15.03 83 VAL A N 1
ATOM 623 C CA . VAL A 1 83 ? 7.351 104.950 38.246 1.00 13.93 83 VAL A CA 1
ATOM 624 C C . VAL A 1 83 ? 8.036 105.625 39.446 1.00 13.21 83 VAL A C 1
ATOM 625 O O . VAL A 1 83 ? 7.476 105.708 40.532 1.00 14.63 83 VAL A O 1
ATOM 629 N N . GLU A 1 84 ? 9.237 106.129 39.231 1.00 12.78 84 GLU A N 1
ATOM 630 C CA . GLU A 1 84 ? 9.951 106.863 40.260 1.00 11.71 84 GLU A CA 1
ATOM 631 C C . GLU A 1 84 ? 9.184 108.105 40.715 1.00 11.93 84 GLU A C 1
ATOM 632 O O . GLU A 1 84 ? 9.084 108.377 41.929 1.00 13.37 84 GLU A O 1
ATOM 638 N N . LYS A 1 85 ? 8.677 108.877 39.765 1.00 11.67 85 LYS A N 1
ATOM 639 C CA . LYS A 1 85 ? 7.901 110.082 40.121 1.00 11.91 85 LYS A CA 1
ATOM 640 C C . LYS A 1 85 ? 6.613 109.748 40.866 1.00 12.23 85 LYS A C 1
ATOM 641 O O . LYS A 1 85 ? 6.231 110.456 41.836 1.00 12.47 85 LYS A O 1
ATOM 647 N N . THR A 1 86 ? 5.950 108.667 40.474 1.00 11.87 86 THR A N 1
ATOM 648 C CA . THR A 1 86 ? 4.742 108.227 41.177 1.00 12.74 86 THR A CA 1
ATOM 649 C C . THR A 1 86 ? 5.010 107.922 42.654 1.00 12.08 86 THR A C 1
ATOM 650 O O . THR A 1 86 ? 4.214 108.311 43.523 1.00 13.44 86 THR A O 1
ATOM 654 N N . LYS A 1 87 ? 6.128 107.251 42.924 1.00 11.93 87 LYS A N 1
ATOM 655 C CA . LYS A 1 87 ? 6.507 106.858 44.282 1.00 13.08 87 LYS A CA 1
ATOM 656 C C . LYS A 1 87 ? 7.062 108.006 45.125 1.00 13.53 87 LYS A C 1
ATOM 657 O O . LYS A 1 87 ? 6.648 108.192 46.263 1.00 16.96 87 LYS A O 1
ATOM 663 N N . TYR A 1 88 ? 7.998 108.760 44.558 1.00 13.00 88 TYR A N 1
ATOM 664 C CA . TYR A 1 88 ? 8.813 109.720 45.291 1.00 13.03 88 TYR A CA 1
ATOM 665 C C . TYR A 1 88 ? 8.426 111.164 45.077 1.00 14.12 88 TYR A C 1
ATOM 666 O O . TYR A 1 88 ? 8.881 112.030 45.834 1.00 16.74 88 TYR A O 1
ATOM 675 N N . GLY A 1 89 ? 7.573 111.429 44.090 1.00 13.28 89 GLY A N 1
ATOM 676 C CA . GLY A 1 89 ? 7.167 112.782 43.740 1.00 14.32 89 GLY A CA 1
ATOM 677 C C . GLY A 1 89 ? 7.733 113.235 42.419 1.00 12.45 89 GLY A C 1
ATOM 678 O O . GLY A 1 89 ? 8.827 112.819 42.027 1.00 13.32 89 GLY A O 1
ATOM 679 N N . GLU A 1 90 ? 7.020 114.123 41.742 1.00 14.49 90 GLU A N 1
ATOM 680 C CA . GLU A 1 90 ? 7.403 114.561 40.404 1.00 15.70 90 GLU A CA 1
ATOM 681 C C . GLU A 1 90 ? 8.731 115.300 40.382 1.00 14.61 90 GLU A C 1
ATOM 682 O O . GLU A 1 90 ? 9.398 115.323 39.350 1.00 17.24 90 GLU A O 1
ATOM 688 N N . ASP A 1 91 ? 9.123 115.870 41.521 1.00 14.78 91 ASP A N 1
ATOM 689 C CA . ASP A 1 91 ? 10.394 116.570 41.670 1.00 13.88 91 ASP A CA 1
ATOM 690 C C . ASP A 1 91 ? 11.533 115.724 42.217 1.00 13.92 91 ASP A C 1
ATOM 691 O O . ASP A 1 91 ? 12.580 116.277 42.564 1.00 14.36 91 ASP A O 1
ATOM 696 N N . VAL A 1 92 ? 11.362 114.398 42.290 1.00 12.84 92 VAL A N 1
ATOM 697 C CA . VAL A 1 92 ? 12.459 113.543 42.745 1.00 12.01 92 VAL A CA 1
ATOM 698 C C . VAL A 1 92 ? 13.737 113.763 41.930 1.00 12.08 92 VAL A C 1
ATOM 699 O O . VAL A 1 92 ? 13.677 113.883 40.710 1.00 13.89 92 VAL A O 1
ATOM 703 N N . LYS A 1 93 ? 14.853 113.869 42.634 1.00 12.11 93 LYS A N 1
ATOM 704 C CA . LYS A 1 93 ? 16.158 114.021 42.013 1.00 11.75 93 LYS A CA 1
ATOM 705 C C . LYS A 1 93 ? 16.794 112.642 41.992 1.00 11.44 93 LYS A C 1
ATOM 706 O O . LYS A 1 93 ? 16.981 111.999 43.011 1.00 13.66 93 LYS A O 1
ATOM 712 N N . VAL A 1 94 ? 17.160 112.188 40.780 1.00 11.23 94 VAL A N 1
ATOM 713 C CA . VAL A 1 94 ? 17.699 110.825 40.538 1.00 11.18 94 VAL A CA 1
ATOM 714 C C . VAL A 1 94 ? 19.140 110.912 40.066 1.00 11.90 94 VAL A C 1
ATOM 715 O O . VAL A 1 94 ? 19.427 111.681 39.172 1.00 12.86 94 VAL A O 1
ATOM 719 N N . TYR A 1 95 ? 19.996 110.204 40.778 1.00 12.18 95 TYR A N 1
ATOM 720 C CA . TYR A 1 95 ? 21.405 110.100 40.424 1.00 11.91 95 TYR A CA 1
ATOM 721 C C . TYR A 1 95 ? 21.734 108.640 40.151 1.00 12.35 95 TYR A C 1
ATOM 722 O O . TYR A 1 95 ? 21.427 107.767 40.956 1.00 17.18 95 TYR A O 1
ATOM 731 N N . GLU A 1 96 ? 22.415 108.374 39.025 1.00 12.60 96 GLU A N 1
ATOM 732 C CA . GLU A 1 96 ? 22.632 107.003 38.557 1.00 12.35 96 GLU A CA 1
ATOM 733 C C . GLU A 1 96 ? 24.094 106.606 38.620 1.00 13.09 96 GLU A C 1
ATOM 734 O O . GLU A 1 96 ? 24.971 107.387 38.281 1.00 14.83 96 GLU A O 1
ATOM 740 N N . THR A 1 97 ? 24.322 105.391 39.102 1.00 12.87 97 THR A N 1
ATOM 741 C CA . THR A 1 97 ? 25.642 104.760 38.996 1.00 12.99 97 THR A CA 1
ATOM 742 C C . THR A 1 97 ? 25.400 103.286 38.716 1.00 13.51 97 THR A C 1
ATOM 743 O O . THR A 1 97 ? 24.275 102.888 38.427 1.00 15.05 97 THR A O 1
ATOM 747 N N . GLU A 1 98 ? 26.462 102.480 38.694 1.00 14.95 98 GLU A N 1
ATOM 748 C CA . GLU A 1 98 ? 26.274 101.051 38.416 1.00 14.87 98 GLU A CA 1
ATOM 749 C C . GLU A 1 98 ? 27.287 100.185 39.124 1.00 14.14 98 GLU A C 1
ATOM 750 O O . GLU A 1 98 ? 28.361 100.655 39.504 1.00 15.66 98 GLU A O 1
ATOM 756 N N . MET A 1 99 ? 26.929 98.914 39.296 1.00 14.09 99 MET A N 1
ATOM 757 C CA . MET A 1 99 ? 27.849 97.902 39.810 1.00 14.26 99 MET A CA 1
ATOM 758 C C . MET A 1 99 ? 27.590 96.599 39.063 1.00 14.36 99 MET A C 1
ATOM 759 O O . MET A 1 99 ? 26.509 96.396 38.517 1.00 17.00 99 MET A O 1
ATOM 764 N N . ASP A 1 100 ? 28.609 95.743 39.002 1.00 14.60 100 ASP A N 1
ATOM 765 C CA . ASP A 1 100 ? 28.488 94.433 38.375 1.00 14.79 100 ASP A CA 1
ATOM 766 C C . ASP A 1 100 ? 28.313 93.337 39.408 1.00 15.03 100 ASP A C 1
ATOM 767 O O . ASP A 1 100 ? 28.971 93.344 40.448 1.00 17.57 100 ASP A O 1
ATOM 772 N N . LEU A 1 101 ? 27.429 92.387 39.106 1.00 14.71 101 LEU A N 1
ATOM 773 C CA . LEU A 1 101 ? 27.221 91.194 39.925 1.00 14.22 101 LEU A CA 1
ATOM 774 C C . LEU A 1 101 ? 27.458 89.970 39.032 1.00 14.12 101 LEU A C 1
ATOM 775 O O . LEU A 1 101 ? 26.667 89.696 38.123 1.00 17.39 101 LEU A O 1
ATOM 780 N N . THR A 1 102 ? 28.554 89.261 39.283 1.00 15.00 102 THR A N 1
ATOM 781 C CA . THR A 1 102 ? 28.980 88.176 38.415 1.00 15.16 102 THR A CA 1
ATOM 782 C C . THR A 1 102 ? 28.704 86.845 39.081 1.00 15.55 102 THR A C 1
ATOM 783 O O . THR A 1 102 ? 29.128 86.590 40.204 1.00 17.04 102 THR A O 1
ATOM 787 N N . VAL A 1 103 ? 27.981 85.991 38.362 1.00 18.17 103 VAL A N 1
ATOM 788 C CA . VAL A 1 103 ? 27.596 84.674 38.851 1.00 20.17 103 VAL A CA 1
ATOM 789 C C . VAL A 1 103 ? 28.195 83.589 37.958 1.00 19.36 103 VAL A C 1
ATOM 790 O O . VAL A 1 103 ? 28.138 83.668 36.724 1.00 19.08 103 VAL A O 1
ATOM 794 N N . LYS A 1 104 ? 28.775 82.579 38.600 1.00 22.23 104 LYS A N 1
ATOM 795 C CA . LYS A 1 104 ? 29.304 81.421 37.894 1.00 21.41 104 LYS A CA 1
ATOM 796 C C . LYS A 1 104 ? 28.148 80.583 37.369 1.00 20.98 104 LYS A C 1
ATOM 797 O O . LYS A 1 104 ? 27.198 80.315 38.096 1.00 21.71 104 LYS A O 1
ATOM 803 N N . ARG A 1 105 ? 28.239 80.155 36.113 1.00 19.69 105 ARG A N 1
ATOM 804 C CA . ARG A 1 105 ? 27.173 79.357 35.506 1.00 21.12 105 ARG A CA 1
ATOM 805 C C . ARG A 1 105 ? 26.867 78.108 36.331 1.00 22.00 105 ARG A C 1
ATOM 806 O O . ARG A 1 105 ? 25.700 77.749 36.487 1.00 22.91 105 ARG A O 1
ATOM 814 N N . GLU A 1 106 ? 27.907 77.474 36.880 1.00 21.37 106 GLU A N 1
ATOM 815 C CA . GLU A 1 106 ? 27.721 76.263 37.697 1.00 22.23 106 GLU A CA 1
ATOM 816 C C . GLU A 1 106 ? 27.007 76.495 39.037 1.00 22.80 106 GLU A C 1
ATOM 817 O O . GLU A 1 106 ? 26.407 75.571 39.576 1.00 24.80 106 GLU A O 1
ATOM 823 N N . ASP A 1 107 ? 27.069 77.717 39.574 1.00 23.28 107 ASP A N 1
ATOM 824 C CA . ASP A 1 107 ? 26.275 78.072 40.762 1.00 23.81 107 ASP A CA 1
ATOM 825 C C . ASP A 1 107 ? 24.782 78.214 40.466 1.00 22.49 107 ASP A C 1
ATOM 826 O O . ASP A 1 107 ? 23.968 78.201 41.392 1.00 27.27 107 ASP A O 1
ATOM 831 N N . LEU A 1 108 ? 24.429 78.372 39.192 1.00 20.51 108 LEU A N 1
ATOM 832 C CA . LEU A 1 108 ? 23.034 78.346 38.748 1.00 18.14 108 LEU A CA 1
ATOM 833 C C . LEU A 1 108 ? 22.571 76.940 38.377 1.00 20.27 108 LEU A C 1
ATOM 834 O O . LEU A 1 108 ? 21.502 76.496 38.794 1.00 22.93 108 LEU A O 1
ATOM 839 N N . THR A 1 109 ? 23.369 76.238 37.583 1.00 20.56 109 THR A N 1
ATOM 840 C CA . THR A 1 109 ? 22.981 74.915 37.102 1.00 20.55 109 THR A CA 1
ATOM 841 C C . THR A 1 109 ? 23.217 73.793 38.117 1.00 22.68 109 THR A C 1
ATOM 842 O O . THR A 1 109 ? 22.622 72.718 37.992 1.00 25.95 109 THR A O 1
ATOM 846 N N . LYS A 1 110 ? 24.138 74.012 39.058 1.00 24.01 110 LYS A N 1
ATOM 847 C CA . LYS A 1 110 ? 24.632 72.967 39.969 1.00 26.79 110 LYS A CA 1
ATOM 848 C C . LYS A 1 110 ? 25.236 71.776 39.208 1.00 26.80 110 LYS A C 1
ATOM 849 O O . LYS A 1 110 ? 25.291 70.664 39.739 1.00 30.56 110 LYS A O 1
ATOM 855 N N . ASN A 1 111 ? 25.705 72.015 37.976 1.00 25.18 111 ASN A N 1
ATOM 856 C CA . ASN A 1 111 ? 26.127 70.945 37.056 1.00 24.74 111 ASN A CA 1
ATOM 857 C C . ASN A 1 111 ? 25.102 69.812 36.851 1.00 25.23 111 ASN A C 1
ATOM 858 O O . ASN A 1 111 ? 25.480 68.648 36.645 1.00 28.14 111 ASN A O 1
ATOM 863 N N A GLN A 1 112 ? 23.821 70.179 36.887 0.52 25.45 112 GLN A N 1
ATOM 864 N N C GLN A 1 112 ? 23.817 70.173 36.894 0.48 25.74 112 GLN A N 1
ATOM 865 C CA A GLN A 1 112 ? 22.709 69.251 36.724 0.52 25.97 112 GLN A CA 1
ATOM 866 C CA C GLN A 1 112 ? 22.707 69.239 36.730 0.48 26.61 112 GLN A CA 1
ATOM 867 C C A GLN A 1 112 ? 21.807 69.773 35.619 0.52 24.72 112 GLN A C 1
ATOM 868 C C C GLN A 1 112 ? 21.837 69.753 35.597 0.48 25.30 112 GLN A C 1
ATOM 869 O O A GLN A 1 112 ? 21.912 70.939 35.204 0.52 23.93 112 GLN A O 1
ATOM 870 O O C GLN A 1 112 ? 22.002 70.889 35.134 0.48 25.08 112 GLN A O 1
ATOM 881 N N . VAL A 1 113 ? 20.906 68.908 35.164 1.00 23.25 113 VAL A N 1
ATOM 882 C CA . VAL A 1 113 ? 19.941 69.265 34.118 1.00 20.35 113 VAL A CA 1
ATOM 883 C C . VAL A 1 113 ? 19.083 70.447 34.627 1.00 19.06 113 VAL A C 1
ATOM 884 O O . VAL A 1 113 ? 18.670 70.453 35.774 1.00 22.52 113 VAL A O 1
ATOM 888 N N . VAL A 1 114 ? 18.880 71.439 33.769 1.00 19.28 114 VAL A N 1
ATOM 889 C CA . VAL A 1 114 ? 18.029 72.603 34.064 1.00 18.14 114 VAL A CA 1
ATOM 890 C C . VAL A 1 114 ? 16.667 72.422 33.381 1.00 18.12 114 VAL A C 1
ATOM 891 O O . VAL A 1 114 ? 16.582 72.457 32.150 1.00 18.77 114 VAL A O 1
ATOM 895 N N . LYS A 1 115 ? 15.621 72.219 34.186 1.00 18.99 115 LYS A N 1
ATOM 896 C CA . LYS A 1 115 ? 14.263 71.927 33.695 1.00 20.44 115 LYS A CA 1
ATOM 897 C C . LYS A 1 115 ? 13.464 73.173 33.312 1.00 18.63 115 LYS A C 1
ATOM 898 O O . LYS A 1 115 ? 12.588 73.124 32.463 1.00 20.43 115 LYS A O 1
ATOM 904 N N . ASP A 1 116 ? 13.741 74.283 33.981 1.00 19.40 116 ASP A N 1
ATOM 905 C CA . ASP A 1 116 ? 12.875 75.469 33.927 1.00 20.22 116 ASP A CA 1
ATOM 906 C C . ASP A 1 116 ? 13.708 76.731 34.027 1.00 18.94 116 ASP A C 1
ATOM 907 O O . ASP A 1 116 ? 14.838 76.698 34.495 1.00 17.97 116 ASP A O 1
ATOM 912 N N . ASP A 1 117 ? 13.128 77.844 33.591 1.00 18.89 117 ASP A N 1
ATOM 913 C CA . ASP A 1 117 ? 13.673 79.173 33.868 1.00 18.10 117 ASP A CA 1
ATOM 914 C C . ASP A 1 117 ? 14.016 79.302 35.350 1.00 18.70 117 ASP A C 1
ATOM 915 O O . ASP A 1 117 ? 13.252 78.845 36.215 1.00 20.01 117 ASP A O 1
ATOM 920 N N . ILE A 1 118 ? 15.159 79.921 35.643 1.00 16.76 118 ILE A N 1
ATOM 921 C CA . ILE A 1 118 ? 15.533 80.236 37.018 1.00 17.17 118 ILE A CA 1
ATOM 922 C C . ILE A 1 118 ? 15.344 81.747 37.195 1.00 17.27 118 ILE A C 1
ATOM 923 O O . ILE A 1 118 ? 15.936 82.536 36.458 1.00 18.82 118 ILE A O 1
ATOM 928 N N . ALA A 1 119 ? 14.475 82.127 38.129 1.00 19.31 119 ALA A N 1
ATOM 929 C CA . ALA A 1 119 ? 14.225 83.538 38.421 1.00 17.72 119 ALA A CA 1
ATOM 930 C C . ALA A 1 119 ? 15.278 84.091 39.368 1.00 17.77 119 ALA A C 1
ATOM 931 O O . ALA A 1 119 ? 15.498 83.550 40.467 1.00 19.16 119 ALA A O 1
ATOM 933 N N . LEU A 1 120 ? 15.912 85.181 38.943 1.00 16.30 120 LEU A N 1
ATOM 934 C CA . LEU A 1 120 ? 16.871 85.909 39.779 1.00 15.54 120 LEU A CA 1
ATOM 935 C C . LEU A 1 120 ? 16.391 87.317 40.116 1.00 16.20 120 LEU A C 1
ATOM 936 O O . LEU A 1 120 ? 15.628 87.915 39.370 1.00 17.24 120 LEU A O 1
ATOM 941 N N . VAL A 1 121 ? 16.944 87.868 41.184 1.00 15.99 121 VAL A N 1
ATOM 942 C CA . VAL A 1 121 ? 16.596 89.230 41.578 1.00 16.28 121 VAL A CA 1
ATOM 943 C C . VAL A 1 121 ? 17.771 89.874 42.306 1.00 15.66 121 VAL A C 1
ATOM 944 O O . VAL A 1 121 ? 18.465 89.220 43.076 1.00 17.06 121 VAL A O 1
ATOM 948 N N . VAL A 1 122 ? 17.942 91.173 42.058 1.00 14.56 122 VAL A N 1
ATOM 949 C CA . VAL A 1 122 ? 18.960 92.012 42.689 1.00 13.81 122 VAL A CA 1
ATOM 950 C C . VAL A 1 122 ? 18.321 92.778 43.863 1.00 14.23 122 VAL A C 1
ATOM 951 O O . VAL A 1 122 ? 17.203 93.316 43.737 1.00 16.35 122 VAL A O 1
ATOM 955 N N . TYR A 1 123 ? 18.995 92.748 45.007 1.00 14.34 123 TYR A N 1
ATOM 956 C CA . TYR A 1 123 ? 18.674 93.555 46.199 1.00 16.08 123 TYR A CA 1
ATOM 957 C C . TYR A 1 123 ? 19.758 94.614 46.306 1.00 14.97 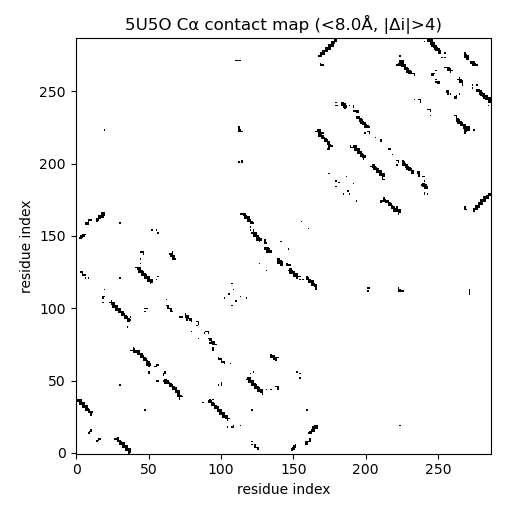123 TYR A C 1
ATOM 958 O O . TYR A 1 123 ? 20.906 94.388 45.899 1.00 16.04 123 TYR A O 1
ATOM 967 N N . GLU A 1 124 ? 19.403 95.783 46.866 1.00 15.02 124 GLU A N 1
ATOM 968 C CA . GLU A 1 124 ? 20.351 96.902 46.994 1.00 14.63 124 GLU A CA 1
ATOM 969 C C . GLU A 1 124 ? 20.118 97.629 48.311 1.00 14.43 124 GLU A C 1
ATOM 970 O O . GLU A 1 124 ? 18.962 97.745 48.784 1.00 15.90 124 GLU A O 1
ATOM 976 N N . GLN A 1 125 ? 21.197 98.091 48.922 1.00 14.48 125 GLN A N 1
ATOM 977 C CA . GLN A 1 125 ? 21.090 98.955 50.105 1.00 14.37 125 GLN A CA 1
ATOM 978 C C . GLN A 1 125 ? 21.959 100.181 49.930 1.00 12.60 125 GLN A C 1
ATOM 979 O O . GLN A 1 125 ? 23.044 100.139 49.288 1.00 14.53 125 GLN A O 1
ATOM 985 N N . LEU A 1 126 ? 21.492 101.271 50.559 1.00 12.30 126 LEU A N 1
ATOM 986 C CA . LEU A 1 126 ? 22.168 102.559 50.544 1.00 12.12 126 LEU A CA 1
ATOM 987 C C . LEU A 1 126 ? 22.503 102.958 51.968 1.00 12.88 126 LEU A C 1
ATOM 988 O O . LEU A 1 126 ? 21.589 103.022 52.806 1.00 14.37 126 LEU A O 1
ATOM 993 N N . TRP A 1 127 ? 23.754 103.329 52.225 1.00 13.85 127 TRP A N 1
ATOM 994 C CA . TRP A 1 127 ? 24.262 103.661 53.550 1.00 13.23 127 TRP A CA 1
ATOM 995 C C . TRP A 1 127 ? 24.728 105.120 53.517 1.00 12.69 127 TRP A C 1
ATOM 996 O O . TRP A 1 127 ? 25.514 105.522 52.650 1.00 15.41 127 TRP A O 1
ATOM 1007 N N . ALA A 1 128 ? 24.245 105.926 54.465 1.00 13.31 128 ALA A N 1
ATOM 1008 C CA . ALA A 1 128 ? 24.686 107.321 54.560 1.00 12.34 128 ALA A CA 1
ATOM 1009 C C . ALA A 1 128 ? 26.126 107.435 55.050 1.00 14.04 128 ALA A C 1
ATOM 1010 O O . ALA A 1 128 ? 26.644 106.555 55.733 1.00 15.56 128 ALA A O 1
ATOM 1012 N N . GLU A 1 129 ? 26.740 108.550 54.702 1.00 14.25 129 GLU A N 1
ATOM 1013 C CA . GLU A 1 129 ? 28.102 108.856 55.125 1.00 14.80 129 GLU A CA 1
ATOM 1014 C C . GLU A 1 129 ? 28.215 108.719 56.672 1.00 14.97 129 GLU A C 1
ATOM 1015 O O . GLU A 1 129 ? 27.317 109.129 57.412 1.00 17.78 129 GLU A O 1
ATOM 1021 N N . GLY A 1 130 ? 29.269 108.037 57.119 1.00 15.75 130 GLY A N 1
ATOM 1022 C CA . GLY A 1 130 ? 29.557 107.857 58.542 1.00 20.75 130 GLY A CA 1
ATOM 1023 C C . GLY A 1 130 ? 28.860 106.717 59.268 1.00 21.12 130 GLY A C 1
ATOM 1024 O O . GLY A 1 130 ? 29.121 106.496 60.458 1.00 24.58 130 GLY A O 1
ATOM 1025 N N . THR A 1 131 ? 27.979 105.990 58.578 1.00 20.13 131 THR A N 1
ATOM 1026 C CA . THR A 1 131 ? 27.163 104.940 59.212 1.00 20.70 131 THR A CA 1
ATOM 1027 C C . THR A 1 131 ? 27.757 103.531 59.080 1.00 22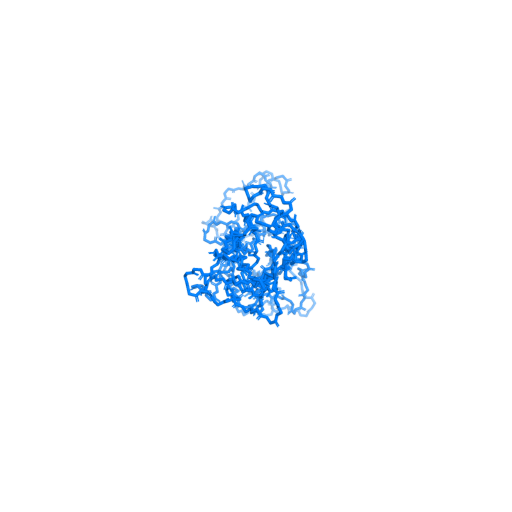.48 131 THR A C 1
ATOM 1028 O O . THR A 1 131 ? 27.199 102.564 59.607 1.00 24.19 131 THR A O 1
ATOM 1032 N N . TYR A 1 132 ? 28.886 103.422 58.386 1.00 23.92 132 TYR A N 1
ATOM 1033 C CA . TYR A 1 132 ? 29.529 102.136 58.118 1.00 26.77 132 TYR A CA 1
ATOM 1034 C C . TYR A 1 132 ? 30.967 102.174 58.635 1.00 28.00 132 TYR A C 1
ATOM 1035 O O . TYR A 1 132 ? 31.647 103.184 58.486 1.00 27.47 132 TYR A O 1
ATOM 1044 N N . GLU A 1 133 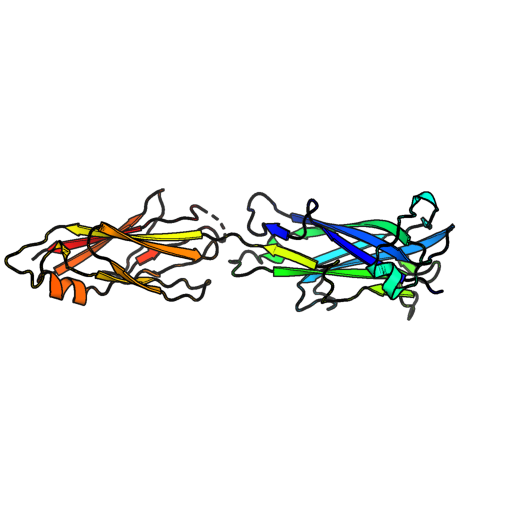? 31.409 101.083 59.270 1.00 31.80 133 GLU A N 1
ATOM 1045 C CA . GLU A 1 133 ? 32.784 100.984 59.801 1.00 29.83 133 GLU A CA 1
ATOM 1046 C C . GLU A 1 133 ? 33.788 100.919 58.659 1.00 31.84 133 GLU A C 1
ATOM 1047 O O . GLU A 1 133 ? 34.824 101.572 58.699 1.00 36.09 133 GLU A O 1
ATOM 1049 N N . LYS A 1 134 ? 33.461 100.131 57.642 1.00 29.85 134 LYS A N 1
ATOM 1050 C CA . LYS A 1 134 ? 34.232 100.098 56.391 1.00 29.40 134 LYS A CA 1
ATOM 1051 C C . LYS A 1 134 ? 33.442 99.391 55.291 1.00 29.50 134 LYS A C 1
ATOM 1052 O O . LYS A 1 134 ? 32.368 98.822 55.529 1.00 29.24 134 LYS A O 1
ATOM 1058 N N . VAL A 1 135 ? 33.992 99.443 54.086 1.00 26.44 135 VAL A N 1
ATOM 1059 C CA . VAL A 1 135 ? 33.411 98.789 52.929 1.00 23.30 135 VAL A 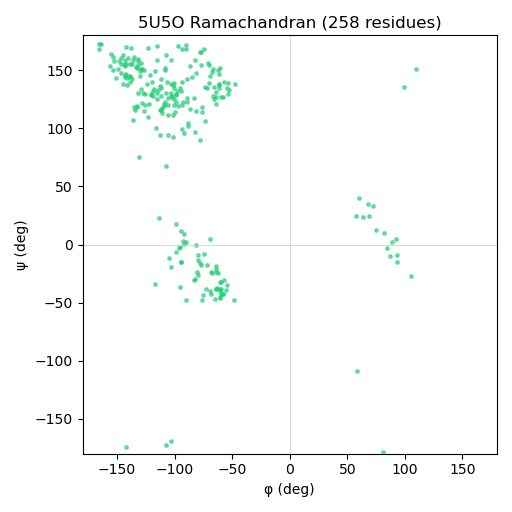CA 1
ATOM 1060 C C . VAL A 1 135 ? 34.525 98.021 52.239 1.00 24.52 135 VAL A C 1
ATOM 1061 O O . VAL A 1 135 ? 35.623 98.551 52.023 1.00 27.76 135 VAL A O 1
ATOM 1065 N N . ASN A 1 136 ? 34.257 96.754 51.949 1.00 21.21 136 ASN A N 1
ATOM 1066 C CA . ASN A 1 136 ? 35.126 95.982 51.081 1.00 22.49 136 ASN A CA 1
ATOM 1067 C C . ASN A 1 136 ? 34.372 95.807 49.763 1.00 21.58 136 ASN A C 1
ATOM 1068 O O . ASN A 1 136 ? 33.309 96.404 49.602 1.00 24.18 136 ASN A O 1
ATOM 1073 N N . ASP A 1 137 ? 34.874 95.011 48.828 1.00 20.91 137 ASP A N 1
ATOM 1074 C CA . ASP A 1 137 ? 34.228 94.962 47.506 1.00 19.39 137 ASP A CA 1
ATOM 1075 C C . ASP A 1 137 ? 32.995 94.051 47.409 1.00 18.47 137 ASP A C 1
ATOM 1076 O O . ASP A 1 137 ? 32.363 93.988 46.330 1.00 19.92 137 ASP A O 1
ATOM 1081 N N . THR A 1 138 ? 32.648 93.405 48.540 1.00 18.75 138 THR A N 1
ATOM 1082 C CA . THR A 1 138 ? 31.449 92.571 48.632 1.00 18.45 138 THR A CA 1
ATOM 1083 C C . THR A 1 138 ? 30.390 93.033 49.636 1.00 19.03 138 THR A C 1
ATOM 1084 O O . THR A 1 138 ? 29.216 92.808 49.391 1.00 22.39 138 THR A O 1
ATOM 1088 N N . GLU A 1 139 ? 30.794 93.630 50.764 1.00 21.47 139 GLU A N 1
ATOM 1089 C CA . GLU A 1 139 ? 29.870 93.936 51.860 1.00 22.67 139 GLU A CA 1
ATOM 1090 C C . GLU A 1 139 ? 30.211 95.259 52.512 1.00 22.03 139 GLU A C 1
ATOM 1091 O O . GLU A 1 139 ? 31.362 95.701 52.475 1.00 24.56 139 GLU A O 1
ATOM 1097 N N . VAL A 1 140 ? 29.187 95.875 53.094 1.00 22.42 140 VAL A N 1
ATOM 1098 C CA . VAL A 1 140 ? 29.338 97.008 53.992 1.00 22.00 140 VAL A CA 1
ATOM 1099 C C . VAL A 1 140 ? 29.262 96.463 55.419 1.00 24.84 140 VAL A C 1
ATOM 1100 O O . VAL A 1 140 ? 28.327 95.730 55.758 1.00 26.97 140 VAL A O 1
ATOM 1104 N N . THR A 1 141 ? 30.239 96.829 56.246 1.00 25.40 141 THR A N 1
ATOM 1105 C CA . THR A 1 141 ? 30.239 96.480 57.668 1.00 29.01 141 THR A CA 1
ATOM 1106 C C . THR A 1 141 ? 29.575 97.628 58.429 1.00 29.43 141 THR A C 1
ATOM 1107 O O . THR A 1 141 ? 30.033 98.766 58.325 1.00 31.89 141 THR A O 1
ATOM 1111 N N . PRO A 1 142 ? 28.500 97.341 59.194 1.00 32.03 142 PRO A N 1
ATOM 1112 C CA . PRO A 1 142 ? 27.893 98.416 59.984 1.00 33.48 142 PRO A CA 1
ATOM 1113 C C . PRO A 1 142 ? 28.716 98.811 61.208 1.00 38.14 142 PRO A C 1
ATOM 1114 O O . PRO A 1 142 ? 29.676 98.123 61.577 1.00 39.29 142 PRO A O 1
ATOM 1118 N N . LYS A 1 143 ? 28.333 99.929 61.814 1.00 38.22 143 LYS A N 1
ATOM 1119 C CA . LYS A 1 143 ? 28.842 100.328 63.121 1.00 37.87 143 LYS A CA 1
ATOM 1120 C C . LYS A 1 143 ? 27.875 99.770 64.144 1.00 40.81 143 LYS A C 1
ATOM 1121 O O . LYS A 1 143 ? 26.828 100.368 64.401 1.00 41.80 143 LYS A O 1
ATOM 1127 N N . GLY A 1 144 ? 28.210 98.605 64.692 1.00 43.62 144 GLY A N 1
ATOM 1128 C CA . GLY A 1 144 ? 27.350 97.921 65.648 1.00 45.49 144 GLY A CA 1
ATOM 1129 C C . GLY A 1 144 ? 25.976 97.628 65.071 1.00 46.76 144 GLY A C 1
ATOM 1130 O O . GLY A 1 144 ? 25.839 96.795 64.170 1.00 46.57 144 GLY A O 1
ATOM 1131 N N . LYS A 1 145 ? 24.970 98.347 65.568 1.00 44.74 145 LYS A N 1
ATOM 1132 C CA . LYS A 1 145 ? 23.578 98.137 65.167 1.00 42.12 145 LYS A CA 1
ATOM 1133 C C . LYS A 1 145 ? 23.129 98.976 63.970 1.00 37.38 145 LYS A C 1
ATOM 1134 O O . LYS A 1 145 ? 21.964 98.885 63.582 1.00 38.16 145 LYS A O 1
ATOM 1136 N N . SER A 1 146 ? 24.024 99.776 63.382 1.00 32.42 146 SER A N 1
ATOM 1137 C CA . SER A 1 146 ? 23.630 100.687 62.299 1.00 27.62 146 SER A CA 1
ATOM 1138 C C . SER A 1 146 ? 23.061 99.949 61.085 1.00 25.55 146 SER A C 1
ATOM 1139 O O . SER A 1 146 ? 23.393 98.787 60.826 1.00 27.27 146 SER A O 1
ATOM 1142 N N . GLU A 1 147 ? 22.192 100.646 60.362 1.00 24.99 147 GLU A N 1
ATOM 1143 C CA . GLU A 1 147 ? 21.453 100.075 59.245 1.00 23.46 147 GLU A CA 1
ATOM 1144 C C . GLU A 1 147 ? 21.535 101.000 58.037 1.00 19.20 147 GLU A C 1
ATOM 1145 O O . GLU A 1 147 ? 21.831 102.184 58.184 1.00 19.48 147 GLU A O 1
ATOM 1151 N N . PRO A 1 148 ? 21.277 100.463 56.832 1.00 17.77 148 PRO A N 1
ATOM 1152 C CA . PRO A 1 148 ? 21.182 101.355 55.677 1.00 16.71 148 PRO A CA 1
ATOM 1153 C C . PRO A 1 148 ? 20.035 102.344 55.844 1.00 16.41 148 PRO A C 1
ATOM 1154 O O . PRO A 1 148 ? 19.030 102.028 56.504 1.00 18.84 148 PRO A O 1
ATOM 1158 N N . VAL A 1 149 ? 20.204 103.517 55.257 1.00 15.58 149 VAL A N 1
ATOM 1159 C CA . VAL A 1 149 ? 19.110 104.505 55.257 1.00 16.07 149 VAL A CA 1
ATOM 1160 C C . VAL A 1 149 ? 18.026 104.186 54.246 1.00 15.06 149 VAL A C 1
ATOM 1161 O O . VAL A 1 149 ? 16.907 104.709 54.372 1.00 18.89 149 VAL A O 1
ATOM 1165 N N . ALA A 1 150 ? 18.316 103.334 53.262 1.00 14.39 150 ALA A N 1
ATOM 1166 C CA . ALA A 1 150 ? 17.294 102.893 52.325 1.00 15.59 150 ALA A CA 1
ATOM 1167 C C . ALA A 1 150 ? 17.679 101.541 51.783 1.00 15.35 150 ALA A C 1
ATOM 1168 O O . ALA A 1 150 ? 18.872 101.231 51.661 1.00 16.59 150 ALA A O 1
ATOM 1170 N N . LYS A 1 151 ? 16.672 100.752 51.444 1.00 16.41 151 LYS A N 1
ATOM 1171 C CA . LYS A 1 151 ? 16.859 99.436 50.838 1.00 18.10 151 LYS A CA 1
ATOM 1172 C C . LYS A 1 151 ? 15.881 99.264 49.708 1.00 17.01 151 LYS A C 1
ATOM 1173 O O . LYS A 1 151 ? 14.800 99.861 49.694 1.00 19.50 151 LYS A O 1
ATOM 1179 N N . HIS A 1 152 ? 16.268 98.390 48.779 1.00 16.81 152 HIS A N 1
ATOM 1180 C CA . HIS A 1 152 ? 15.404 97.888 47.731 1.00 16.34 152 HIS A CA 1
ATOM 1181 C C . HIS A 1 152 ? 15.563 96.371 47.726 1.00 14.42 152 HIS A C 1
ATOM 1182 O O . HIS A 1 152 ? 16.289 95.788 46.898 1.00 15.81 152 HIS A O 1
ATOM 1189 N N . ASN A 1 153 ? 14.947 95.758 48.727 1.00 15.71 153 ASN A N 1
ATOM 1190 C CA . ASN A 1 153 ? 14.987 94.317 48.945 1.00 16.46 153 ASN A CA 1
ATOM 1191 C C . ASN A 1 153 ? 13.616 93.747 48.571 1.00 18.28 153 ASN A C 1
ATOM 1192 O O . ASN A 1 153 ? 12.826 93.322 49.435 1.00 22.52 153 ASN A O 1
ATOM 1197 N N . ASP A 1 154 ? 13.313 93.815 47.271 1.00 19.04 154 ASP A N 1
ATOM 1198 C CA . ASP A 1 154 ? 11.943 93.602 46.754 1.00 19.80 154 ASP A CA 1
ATOM 1199 C C . ASP A 1 154 ? 11.948 92.349 45.853 1.00 21.91 154 ASP A C 1
ATOM 1200 O O . ASP A 1 154 ? 12.384 92.424 44.689 1.00 21.46 154 ASP A O 1
ATOM 1205 N N . PRO A 1 155 ? 11.489 91.185 46.385 1.00 23.14 155 PRO A N 1
ATOM 1206 C CA . PRO A 1 155 ? 11.633 89.934 45.622 1.00 23.47 155 PRO A CA 1
ATOM 1207 C C . PRO A 1 155 ? 10.773 89.861 44.360 1.00 21.22 155 PRO A C 1
ATOM 1208 O O . PRO A 1 155 ? 11.127 89.134 43.457 1.00 26.21 155 PRO A O 1
ATOM 1212 N N . GLN A 1 156 ? 9.678 90.623 44.304 1.00 19.32 156 GLN A N 1
ATOM 1213 C CA . GLN A 1 156 ? 8.800 90.698 43.121 1.00 21.21 156 GLN A CA 1
ATOM 1214 C C . GLN A 1 156 ? 9.155 91.808 42.157 1.00 19.58 156 GLN A C 1
ATOM 1215 O O . GLN A 1 156 ? 8.407 92.048 41.193 1.00 22.22 156 GLN A O 1
ATOM 1221 N N . SER A 1 157 ? 10.302 92.468 42.375 1.00 20.67 157 SER A N 1
ATOM 1222 C CA . SER A 1 157 ? 10.686 93.576 41.541 1.00 21.45 157 SER A CA 1
ATOM 1223 C C . SER A 1 157 ? 10.917 93.080 40.127 1.00 20.72 157 SER A C 1
ATOM 1224 O O . SER A 1 157 ? 11.794 92.240 39.892 1.00 25.69 157 SER A O 1
ATOM 1227 N N . SER A 1 158 ? 10.160 93.625 39.186 1.00 19.34 158 SER A N 1
ATOM 1228 C CA . SER A 1 158 ? 10.402 93.385 37.779 1.00 24.04 158 SER A CA 1
ATOM 1229 C C . SER A 1 158 ? 11.644 94.138 37.342 1.00 20.93 158 SER A C 1
ATOM 1230 O O . SER A 1 158 ? 12.414 93.608 36.587 1.00 20.91 158 SER A O 1
ATOM 1233 N N . SER A 1 159 ? 11.853 95.353 37.849 1.00 18.32 159 SER A N 1
ATOM 1234 C CA . SER A 1 159 ? 13.062 96.097 37.481 1.00 16.26 159 SER A CA 1
ATOM 1235 C C . SER A 1 159 ? 14.361 95.366 37.850 1.00 15.03 159 SER A C 1
ATOM 1236 O O . SER A 1 159 ? 15.336 95.396 37.087 1.00 16.57 159 SER A O 1
ATOM 1239 N N . GLN A 1 160 ? 14.377 94.707 39.006 1.00 14.52 160 GLN A N 1
ATOM 1240 C CA . GLN A 1 160 ? 15.561 93.981 39.476 1.00 14.64 160 GLN A CA 1
ATOM 1241 C C . GLN A 1 160 ? 15.596 92.505 39.084 1.00 15.80 160 GLN A C 1
ATOM 1242 O O . GLN A 1 160 ? 16.502 91.804 39.494 1.00 16.53 160 GLN A O 1
ATOM 1247 N N . SER A 1 161 ? 14.608 92.058 38.318 1.00 17.02 161 SER A N 1
ATOM 1248 C CA . SER A 1 161 ? 14.533 90.654 37.924 1.00 17.48 161 SER A CA 1
ATOM 1249 C C . SER A 1 161 ? 15.447 90.370 36.742 1.00 15.77 161 SER A C 1
ATOM 1250 O O . SER A 1 161 ? 15.634 91.225 35.872 1.00 18.02 161 SER A O 1
ATOM 1253 N N . ILE A 1 162 ? 15.979 89.148 36.720 1.00 15.14 162 ILE A N 1
ATOM 1254 C CA . ILE A 1 162 ? 16.702 88.574 35.576 1.00 14.75 162 ILE A CA 1
ATOM 1255 C C . ILE A 1 162 ? 16.244 87.119 35.454 1.00 15.22 162 ILE A C 1
ATOM 1256 O O . ILE A 1 162 ? 16.125 86.432 36.474 1.00 17.62 162 ILE A O 1
ATOM 1261 N N . THR A 1 163 ? 16.036 86.644 34.224 1.00 15.31 163 THR A N 1
ATOM 1262 C CA . THR A 1 163 ? 15.677 85.240 34.004 1.00 16.02 163 THR A CA 1
ATOM 1263 C C . THR A 1 163 ? 16.827 84.487 33.362 1.00 16.42 163 THR A C 1
ATOM 1264 O O . THR A 1 163 ? 17.268 84.852 32.287 1.00 17.59 163 THR A O 1
ATOM 1268 N N . ALA A 1 164 ? 17.289 83.455 34.055 1.00 15.52 164 ALA A N 1
ATOM 1269 C CA . ALA A 1 164 ? 18.261 82.515 33.515 1.00 15.95 164 ALA A CA 1
ATOM 1270 C C . ALA A 1 164 ? 17.478 81.417 32.790 1.00 16.04 164 ALA A C 1
ATOM 1271 O O . ALA A 1 164 ? 16.847 80.572 33.443 1.00 18.79 164 ALA A O 1
ATOM 1273 N N . GLU A 1 165 ? 17.489 81.476 31.451 1.00 16.63 165 GLU A N 1
ATOM 1274 C CA . GLU A 1 165 ? 16.632 80.646 30.600 1.00 17.05 165 GLU A CA 1
ATOM 1275 C C . GLU A 1 165 ? 17.402 79.459 30.043 1.00 16.91 165 GLU A C 1
ATOM 1276 O O . GLU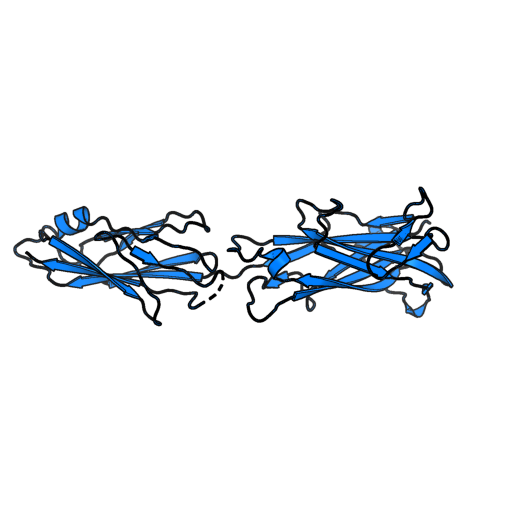 A 1 165 ? 18.389 79.641 29.315 1.00 18.55 165 GLU A O 1
ATOM 1282 N N . PRO A 1 166 ? 16.960 78.224 30.350 1.00 17.46 166 PRO A N 1
ATOM 1283 C CA . PRO A 1 166 ? 17.593 77.083 29.677 1.00 16.72 166 PRO A CA 1
ATOM 1284 C C . PRO A 1 166 ? 17.086 76.932 28.250 1.00 17.83 166 PRO A C 1
ATOM 1285 O O . PRO A 1 166 ? 15.973 77.345 27.936 1.00 20.46 166 PRO A O 1
ATOM 1289 N N . GLN A 1 167 ? 17.909 76.320 27.402 1.00 19.10 167 GLN A N 1
ATOM 1290 C CA . GLN A 1 167 ? 17.466 75.868 26.085 1.00 19.92 167 GLN A CA 1
ATOM 1291 C C . GLN A 1 167 ? 17.033 74.411 26.200 1.00 18.05 167 GLN A C 1
ATOM 1292 O O . GLN A 1 167 ? 17.270 73.760 27.221 1.00 18.26 167 GLN A O 1
ATOM 1298 N N . PHE A 1 168 ? 16.374 73.921 25.155 1.00 18.04 168 PHE A N 1
ATOM 1299 C CA . PHE A 1 168 ? 15.798 72.578 25.151 1.00 16.99 168 PHE A CA 1
ATOM 1300 C C . PHE A 1 168 ? 16.152 71.822 23.883 1.00 17.54 168 PHE A C 1
ATOM 1301 O O . PHE A 1 168 ? 16.416 72.407 22.829 1.00 19.74 168 PHE A O 1
ATOM 1309 N N . GLY A 1 169 ? 16.143 70.506 24.022 1.00 17.17 169 GLY A N 1
ATOM 1310 C CA . GLY A 1 169 ? 16.298 69.582 22.913 1.00 16.73 169 GLY A CA 1
ATOM 1311 C C . GLY A 1 169 ? 14.979 68.956 22.505 1.00 15.86 169 GLY A C 1
ATOM 1312 O O . GLY A 1 169 ? 13.901 69.372 22.982 1.00 16.33 169 GLY A O 1
ATOM 1313 N N . SER A 1 170 ? 15.075 67.930 21.637 1.00 16.00 170 SER A N 1
ATOM 1314 C CA . SER A 1 170 ? 13.883 67.251 21.147 1.00 16.44 170 SER A CA 1
ATOM 1315 C C . SER A 1 170 ? 14.238 65.837 20.723 1.00 16.56 170 SER A C 1
ATOM 1316 O O . SER A 1 170 ? 15.418 65.502 20.509 1.00 15.81 170 SER A O 1
ATOM 1319 N N . LEU A 1 171 ? 13.200 65.033 20.586 1.00 16.03 171 LEU A N 1
ATOM 1320 C CA . LEU A 1 171 ? 13.320 63.651 20.162 1.00 15.01 171 LEU A CA 1
ATOM 1321 C C . LEU A 1 171 ? 12.312 63.378 19.084 1.00 14.87 171 LEU A C 1
ATOM 1322 O O . LEU A 1 171 ? 11.101 63.433 19.313 1.00 17.24 171 LEU A O 1
ATOM 1327 N N . LYS A 1 172 ? 12.822 63.016 17.902 1.00 13.97 172 LYS A N 1
ATOM 1328 C CA . LYS A 1 172 ? 12.002 62.570 16.796 1.00 13.75 172 LYS A CA 1
ATOM 1329 C C . LYS A 1 172 ? 12.085 61.063 16.747 1.00 14.27 172 LYS A C 1
ATOM 1330 O O . LYS A 1 172 ? 13.187 60.500 16.835 1.00 16.13 172 LYS A O 1
ATOM 1336 N N . LEU A 1 173 ? 10.963 60.414 16.535 1.00 14.13 173 LEU A N 1
ATOM 1337 C CA . LEU A 1 173 ? 10.889 58.956 16.403 1.00 11.98 173 LEU A CA 1
ATOM 1338 C C . LEU A 1 173 ? 10.191 58.680 15.101 1.00 10.99 173 LEU A C 1
ATOM 1339 O O . LEU A 1 173 ? 9.111 59.174 14.847 1.00 12.82 173 LEU A O 1
ATOM 1344 N N . THR A 1 174 ? 10.803 57.820 14.283 1.00 11.55 174 THR A N 1
ATOM 1345 C CA 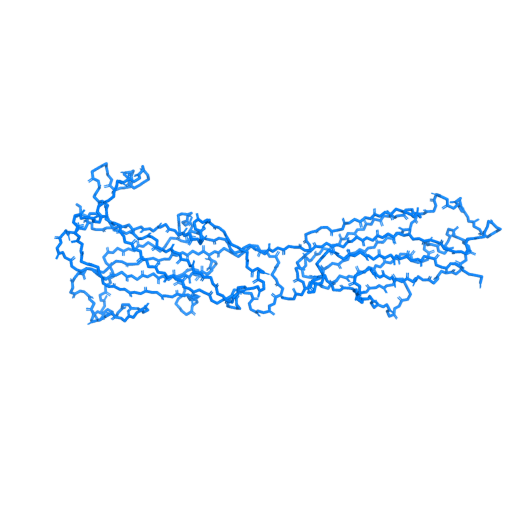. THR A 1 174 ? 10.267 57.348 12.999 1.00 12.41 174 THR A CA 1
ATOM 1346 C C . THR A 1 174 ? 10.117 55.826 13.087 1.00 12.28 174 THR A C 1
ATOM 1347 O O . THR A 1 174 ? 10.979 55.160 13.673 1.00 13.25 174 THR A O 1
ATOM 1351 N N . LYS A 1 175 ? 9.024 55.308 12.544 1.00 12.43 175 LYS A N 1
ATOM 1352 C CA . LYS A 1 175 ? 8.798 53.852 12.491 1.00 11.31 175 LYS A CA 1
ATOM 1353 C C . LYS A 1 175 ? 9.072 53.312 11.100 1.00 12.40 175 LYS A C 1
ATOM 1354 O O . LYS A 1 175 ? 8.564 53.843 10.122 1.00 14.21 175 LYS A O 1
ATOM 1360 N N . THR A 1 176 ? 9.876 52.242 11.009 1.00 11.68 176 THR A N 1
ATOM 1361 C CA . THR A 1 176 ? 10.064 51.483 9.747 1.00 11.95 176 THR A CA 1
ATOM 1362 C C . THR A 1 176 ? 9.694 50.042 10.018 1.00 12.01 176 THR A C 1
ATOM 1363 O O . THR A 1 176 ? 9.573 49.598 11.159 1.00 12.25 176 THR A O 1
ATOM 1367 N N . VAL A 1 177 ? 9.594 49.268 8.922 1.00 12.22 177 VAL A N 1
ATOM 1368 C CA . VAL A 1 177 ? 9.152 47.866 8.978 1.00 11.05 177 VAL A CA 1
ATOM 1369 C C . VAL A 1 177 ? 9.922 47.050 7.928 1.00 10.86 177 VAL A C 1
ATOM 1370 O O . VAL A 1 177 ? 10.051 47.510 6.814 1.00 13.06 177 VAL A O 1
ATOM 1374 N N . THR A 1 178 ? 10.331 45.857 8.324 1.00 11.30 178 THR A N 1
ATOM 1375 C CA . THR A 1 178 ? 10.852 44.874 7.365 1.00 12.21 178 THR A CA 1
ATOM 1376 C C . THR A 1 178 ? 10.241 43.535 7.700 1.00 13.19 178 THR A C 1
ATOM 1377 O O . THR A 1 178 ? 9.830 43.279 8.822 1.00 13.64 178 THR A O 1
ATOM 1381 N N . GLY A 1 179 ? 10.232 42.634 6.702 1.00 13.46 179 GLY A N 1
ATOM 1382 C CA . GLY A 1 179 ? 9.822 41.263 6.947 1.00 12.23 179 GLY A CA 1
ATOM 1383 C C . GLY A 1 179 ? 8.335 40.957 6.973 1.00 12.95 179 GLY A C 1
ATOM 1384 O O . GLY A 1 179 ? 7.955 39.856 7.355 1.00 15.01 179 GLY A O 1
ATOM 1385 N N . TRP A 1 180 ? 7.497 41.909 6.572 1.00 13.24 180 TRP A N 1
ATOM 1386 C CA . TRP A 1 180 ? 6.036 41.707 6.542 1.00 13.49 180 TRP A CA 1
ATOM 1387 C C . TRP A 1 180 ? 5.671 40.501 5.676 1.00 14.17 180 TRP A C 1
ATOM 1388 O O . TRP A 1 180 ? 6.291 40.289 4.616 1.00 15.84 180 TRP A O 1
ATOM 1399 N N . GLU A 1 181 ? 4.704 39.688 6.079 1.00 14.51 181 GLU A N 1
ATOM 1400 C CA . GLU A 1 181 ? 4.247 38.551 5.254 1.00 13.50 181 GLU A CA 1
ATOM 1401 C C . GLU A 1 181 ? 2.710 38.547 5.256 1.00 14.26 181 GLU A C 1
ATOM 1402 O O . GLU A 1 181 ? 2.087 38.359 6.309 1.00 16.14 181 GLU A O 1
ATOM 1408 N N . ASP A 1 182 ? 2.112 38.766 4.087 1.00 14.16 182 ASP A N 1
ATOM 1409 C CA . ASP A 1 182 ? 0.640 38.801 3.954 1.00 14.41 182 ASP A CA 1
ATOM 1410 C C . ASP A 1 182 ? -0.023 37.506 4.430 1.00 14.80 182 ASP A C 1
ATOM 1411 O O . ASP A 1 182 ? -1.148 37.537 4.877 1.00 17.64 182 ASP A O 1
ATOM 1416 N N . ALA A 1 183 ? 0.640 36.355 4.307 1.00 15.33 183 ALA A N 1
ATOM 1417 C CA . ALA A 1 183 ? 0.022 35.096 4.751 1.00 15.56 183 ALA A CA 1
ATOM 1418 C C . ALA A 1 183 ? -0.323 35.090 6.221 1.00 16.21 183 ALA A C 1
ATOM 1419 O O . ALA A 1 183 ? -1.273 34.442 6.618 1.00 19.10 183 ALA A O 1
ATOM 1421 N N . PHE A 1 184 ? 0.485 35.784 7.017 1.00 16.83 184 PHE A N 1
ATOM 1422 C CA . PHE A 1 184 ? 0.319 35.785 8.460 1.00 16.28 184 PHE A CA 1
ATOM 1423 C C . PHE A 1 184 ? -0.334 37.040 9.029 1.00 15.42 184 PHE A C 1
ATOM 1424 O O . PHE A 1 184 ? -0.846 36.996 10.144 1.00 18.26 184 PHE A O 1
ATOM 1432 N N . ALA A 1 185 ? -0.325 38.140 8.273 1.00 15.36 185 ALA A N 1
ATOM 1433 C CA . ALA A 1 185 ? -0.803 39.425 8.787 1.00 15.86 185 ALA A CA 1
ATOM 1434 C C . ALA A 1 185 ? -2.304 39.439 9.055 1.00 16.84 185 ALA A C 1
ATOM 1435 O O . ALA A 1 185 ? -3.068 38.778 8.365 1.00 20.49 185 ALA A O 1
ATOM 1437 N N . LYS A 1 186 ? -2.707 40.218 10.054 1.00 15.70 186 LYS A N 1
ATOM 1438 C CA . LYS A 1 186 ? -4.106 40.377 10.410 1.00 17.95 186 LYS A CA 1
ATOM 1439 C C . LYS A 1 186 ? -4.691 41.737 10.046 1.00 18.28 186 LYS A C 1
ATOM 1440 O O . LYS A 1 186 ? -5.877 42.004 10.305 1.00 20.42 186 LYS A O 1
ATOM 1446 N N A VAL A 1 187 ? -3.845 42.621 9.534 0.70 17.64 187 VAL A N 1
ATOM 1447 N N B VAL A 1 187 ? -3.865 42.597 9.458 0.30 17.82 187 VAL A N 1
ATOM 1448 C CA A VAL A 1 187 ? -4.252 43.910 8.993 0.70 17.82 187 VAL A CA 1
ATOM 1449 C CA B VAL A 1 187 ? -4.257 43.931 9.041 0.30 17.61 187 VAL A CA 1
ATOM 1450 C C A VAL A 1 187 ? -3.474 44.155 7.719 0.70 16.66 187 VAL A C 1
ATOM 1451 C C B VAL A 1 187 ? -3.458 44.203 7.776 0.30 16.39 187 VAL A C 1
ATOM 1452 O O A VAL A 1 187 ? -2.454 43.492 7.465 0.70 17.49 187 VAL A O 1
ATOM 1453 O O B VAL A 1 187 ? -2.429 43.557 7.555 0.30 17.36 187 VAL A O 1
ATOM 1460 N N . ALA A 1 188 ? -3.922 45.136 6.946 1.00 16.47 188 ALA A N 1
ATOM 1461 C CA . ALA A 1 188 ? -3.146 45.580 5.784 1.00 14.52 188 ALA A CA 1
ATOM 1462 C C . ALA A 1 188 ? -1.903 46.316 6.278 1.00 14.65 188 ALA A C 1
ATOM 1463 O O . ALA A 1 188 ? -1.958 47.104 7.226 1.00 16.89 188 ALA A O 1
ATOM 1465 N N . ARG A 1 189 ? -0.781 46.058 5.625 1.00 14.47 189 ARG A N 1
ATOM 1466 C CA . ARG A 1 189 ? 0.485 46.667 6.014 1.00 13.51 189 ARG A CA 1
ATOM 1467 C C . ARG A 1 189 ? 0.421 48.191 6.236 1.00 14.25 189 ARG A C 1
ATOM 1468 O O . ARG A 1 189 ? 0.899 48.652 7.262 1.00 15.69 189 ARG A O 1
ATOM 1476 N N . PRO A 1 190 ? -0.187 48.972 5.306 1.00 15.61 190 PRO A N 1
ATOM 1477 C CA . PRO A 1 190 ? -0.188 50.433 5.496 1.00 16.23 190 PRO A CA 1
ATOM 1478 C C . PRO A 1 190 ? -1.157 50.903 6.586 1.00 16.75 190 PRO A C 1
ATOM 1479 O O . PRO A 1 190 ? -1.145 52.075 6.948 1.00 18.50 190 PRO A O 1
ATOM 1483 N N . GLU A 1 191 ? -1.985 49.996 7.099 1.00 15.27 191 GLU A N 1
ATOM 1484 C CA . GLU A 1 191 ? -2.899 50.318 8.200 1.00 15.12 191 GLU A CA 1
ATOM 1485 C C . GLU A 1 191 ? -2.384 49.879 9.557 1.00 15.27 191 GLU A C 1
ATOM 1486 O O . GLU A 1 191 ? -2.961 50.247 10.585 1.00 17.12 191 GLU A O 1
ATOM 1492 N N . ALA A 1 192 ? -1.277 49.156 9.600 1.00 14.51 192 ALA A N 1
ATOM 1493 C CA . ALA A 1 192 ? -0.726 48.734 10.868 1.00 13.84 192 ALA A CA 1
ATOM 1494 C C . ALA A 1 192 ? -0.356 49.981 11.674 1.00 14.49 192 ALA A C 1
ATOM 1495 O O . ALA A 1 192 ? 0.169 50.956 11.131 1.00 16.14 192 ALA A O 1
ATOM 1497 N N . SER A 1 193 ? -0.665 49.932 12.967 1.00 14.98 193 SER A N 1
ATOM 1498 C CA . SER A 1 193 ? -0.484 51.052 13.865 1.00 15.25 193 SER A CA 1
ATOM 1499 C C . SER A 1 193 ? 0.346 50.637 15.064 1.00 14.28 193 SER A C 1
ATOM 1500 O O . SER A 1 193 ? -0.017 49.703 15.765 1.00 15.63 193 SER A O 1
ATOM 1503 N N . TYR A 1 194 ? 1.486 51.292 15.251 1.00 12.71 194 TYR A N 1
ATOM 1504 C CA . TYR A 1 194 ? 2.475 50.884 16.229 1.00 11.89 194 TYR A CA 1
ATOM 1505 C C . TYR A 1 194 ? 2.477 51.876 17.389 1.00 11.74 194 TYR A C 1
ATOM 1506 O O . TYR A 1 194 ? 2.686 53.073 17.192 1.00 13.64 194 TYR A O 1
ATOM 1515 N N . LYS A 1 195 ? 2.252 51.343 18.579 1.00 11.41 195 LYS A N 1
ATOM 1516 C CA . LYS A 1 195 ? 2.043 52.181 19.758 1.00 11.90 195 LYS A CA 1
ATOM 1517 C C . LYS A 1 195 ? 3.333 52.394 20.515 1.00 12.16 195 LYS A C 1
ATOM 1518 O O . LYS A 1 195 ? 4.042 51.430 20.823 1.00 13.32 195 LYS A O 1
ATOM 1524 N N . PHE A 1 196 ? 3.604 53.656 20.853 1.00 12.04 196 PHE A N 1
ATOM 1525 C CA . PHE A 1 196 ? 4.793 54.042 21.568 1.00 11.12 196 PHE A CA 1
ATOM 1526 C C . PHE A 1 196 ? 4.455 54.906 22.772 1.00 11.36 196 PHE A C 1
ATOM 1527 O O . PHE A 1 196 ? 3.456 55.648 22.786 1.00 13.98 196 PHE A O 1
ATOM 1535 N N . THR A 1 197 ? 5.320 54.813 23.770 1.00 11.29 197 THR A N 1
ATOM 1536 C CA . THR A 1 197 ? 5.321 55.708 24.922 1.00 10.95 197 THR A CA 1
ATOM 1537 C C . THR A 1 197 ? 6.713 56.249 25.102 1.00 11.83 197 THR A C 1
ATOM 1538 O O . THR A 1 197 ? 7.682 55.471 25.172 1.00 13.16 197 THR A O 1
ATOM 1542 N N . VAL A 1 198 ? 6.860 57.566 25.074 1.00 11.67 198 VAL A N 1
ATOM 1543 C CA . VAL A 1 198 ? 8.142 58.239 25.240 1.00 10.98 198 VAL A CA 1
ATOM 1544 C C . VAL A 1 198 ? 8.084 58.968 26.584 1.00 11.43 198 VAL A C 1
ATOM 1545 O O . VAL A 1 198 ? 7.100 59.730 26.879 1.00 12.08 198 VAL A O 1
ATOM 1549 N N . LYS A 1 199 ? 9.063 58.756 27.440 1.00 11.19 199 LYS A N 1
ATOM 1550 C CA . LYS A 1 199 ? 9.100 59.371 28.763 1.00 11.57 199 LYS A CA 1
ATOM 1551 C C . LYS A 1 199 ? 10.429 60.042 28.928 1.00 10.73 199 LYS A C 1
ATOM 1552 O O . LYS A 1 199 ? 11.474 59.474 28.549 1.00 12.59 199 LYS A O 1
ATOM 1558 N N A CYS A 1 200 ? 10.428 61.243 29.511 0.80 11.46 200 CYS A N 1
ATOM 1559 N N B CYS A 1 200 ? 10.448 61.246 29.506 0.20 11.49 200 CYS A N 1
ATOM 1560 C CA A CYS A 1 200 ? 11.666 61.932 29.763 0.80 11.66 200 CYS A CA 1
ATOM 1561 C CA B CYS A 1 200 ? 11.706 61.921 29.846 0.20 11.21 200 CYS A CA 1
ATOM 1562 C C A CYS A 1 200 ? 11.709 62.233 31.251 0.80 12.15 200 CYS A C 1
ATOM 1563 C C B CYS A 1 200 ? 11.729 62.193 31.343 0.20 11.99 200 CYS A C 1
ATOM 1564 O O A CYS A 1 200 ? 10.776 62.859 31.811 0.80 12.22 200 CYS A O 1
ATOM 1565 O O B CYS A 1 200 ? 10.812 62.816 31.888 0.20 11.85 200 CYS A O 1
ATOM 1570 N N A VAL A 1 201 ? 12.761 61.777 31.920 0.80 13.31 201 VAL A N 1
ATOM 1571 N N B VAL A 1 201 ? 12.762 61.721 32.024 0.20 13.70 201 VAL A N 1
ATOM 1572 C CA A VAL A 1 201 ? 12.740 61.717 33.386 0.80 15.26 201 VAL A CA 1
ATOM 1573 C CA B VAL A 1 201 ? 12.731 61.722 33.485 0.20 15.20 201 VAL A CA 1
ATOM 1574 C C A VAL A 1 201 ? 12.804 63.105 34.035 0.80 15.10 201 VAL A C 1
ATOM 1575 C C B VAL A 1 201 ? 12.859 63.096 34.134 0.20 15.01 201 VAL A C 1
ATOM 1576 O O A VAL A 1 201 ? 11.963 63.417 34.883 0.80 17.46 201 VAL A O 1
ATOM 1577 O O B VAL A 1 201 ? 12.162 63.363 35.115 0.20 16.38 201 VAL A O 1
ATOM 1584 N N . GLN A 1 202 ? 13.722 63.974 33.615 1.00 15.15 202 GLN A N 1
ATOM 1585 C CA . GLN A 1 202 ? 13.829 65.352 34.172 1.00 16.34 202 GLN A CA 1
ATOM 1586 C C . GLN A 1 202 ? 12.680 66.220 33.685 1.00 14.87 202 GLN A C 1
ATOM 1587 O O . GLN A 1 202 ? 12.144 67.023 34.472 1.00 16.74 202 GLN A O 1
ATOM 1593 N N . LYS A 1 203 ? 12.248 66.089 32.442 1.00 13.57 203 LYS A N 1
ATOM 1594 C CA . LYS A 1 203 ? 11.045 66.789 31.972 1.00 14.44 203 LYS A CA 1
ATOM 1595 C C . LYS A 1 203 ? 9.814 66.373 32.777 1.00 14.77 203 LYS A C 1
ATOM 1596 O O . LYS A 1 203 ? 8.912 67.186 33.017 1.00 16.78 203 LYS A O 1
ATOM 1602 N N . GLY A 1 204 ? 9.787 65.129 33.237 1.00 13.62 204 GLY A N 1
ATOM 1603 C CA . GLY A 1 204 ? 8.641 64.571 33.905 1.00 13.47 204 GLY A CA 1
ATOM 1604 C C . GLY A 1 204 ? 7.487 64.292 32.980 1.00 13.73 204 GLY A C 1
ATOM 1605 O O . GLY A 1 204 ? 6.341 64.374 33.402 1.00 16.94 204 GLY A O 1
ATOM 1606 N N . SER A 1 205 ? 7.789 63.921 31.730 1.00 14.91 205 SER A N 1
ATOM 1607 C CA . SER A 1 205 ? 6.768 63.809 30.702 1.00 14.13 205 SER A CA 1
ATOM 1608 C C . SER A 1 205 ? 6.490 62.363 30.344 1.00 14.35 205 SER A C 1
ATOM 1609 O O . SER A 1 205 ? 7.398 61.506 30.439 1.00 15.65 205 SER A O 1
ATOM 1612 N N . VAL A 1 206 ? 5.262 62.125 29.899 1.00 14.44 206 VAL A N 1
ATOM 1613 C CA . VAL A 1 206 ? 4.808 60.863 29.319 1.00 13.13 206 VAL A CA 1
ATOM 1614 C C . VAL A 1 206 ? 3.999 61.218 28.086 1.00 13.60 206 VAL A C 1
ATOM 1615 O O . VAL A 1 206 ? 2.946 61.877 28.198 1.00 18.01 206 VAL A O 1
ATOM 1619 N N . ASP A 1 207 ? 4.461 60.763 26.914 1.00 12.22 207 ASP A N 1
ATOM 1620 C CA . ASP A 1 207 ? 3.760 60.994 25.669 1.00 12.58 207 ASP A CA 1
ATOM 1621 C C . ASP A 1 207 ? 3.444 59.652 25.036 1.00 11.76 207 ASP A C 1
ATOM 1622 O O . ASP A 1 207 ? 4.367 58.895 24.709 1.00 13.98 207 ASP A O 1
ATOM 1627 N N . GLU A 1 208 ? 2.172 59.375 24.807 1.00 12.54 208 GLU A N 1
ATOM 1628 C CA . GLU A 1 208 ? 1.673 58.122 24.220 1.00 13.15 208 GLU A CA 1
ATOM 1629 C C . GLU A 1 208 ? 1.130 58.467 22.859 1.00 12.34 208 GLU A C 1
ATOM 1630 O O . GLU A 1 208 ? 0.330 59.430 22.752 1.00 14.36 208 GLU A O 1
ATOM 1636 N N . PHE A 1 209 ? 1.466 57.667 21.838 1.00 11.96 209 PHE A N 1
ATOM 1637 C CA . PHE A 1 209 ? 1.000 57.960 20.503 1.00 12.95 209 PHE A CA 1
ATOM 1638 C C . PHE A 1 209 ? 1.235 56.725 19.638 1.00 12.02 209 PHE A C 1
ATOM 1639 O O . PHE A 1 209 ? 1.931 55.791 20.053 1.00 13.29 209 PHE A O 1
ATOM 1647 N N . THR A 1 210 ? 0.645 56.759 18.454 1.00 12.25 210 THR A N 1
ATOM 1648 C CA . THR A 1 210 ? 0.838 55.710 17.465 1.00 13.13 210 THR A CA 1
ATOM 1649 C C . THR A 1 210 ? 1.503 56.247 16.224 1.00 12.26 210 THR A C 1
ATOM 1650 O O . THR A 1 210 ? 1.316 57.387 15.818 1.00 14.38 210 THR A O 1
ATOM 1654 N N . LEU A 1 211 ? 2.274 55.358 15.576 1.00 11.62 211 LEU A N 1
ATOM 1655 C CA . LEU A 1 211 ? 2.873 55.615 14.277 1.00 12.02 211 LEU A CA 1
ATOM 1656 C C . LEU A 1 211 ? 2.528 54.488 13.330 1.00 12.76 211 LEU A C 1
ATOM 1657 O O . LEU A 1 211 ? 2.684 53.311 13.668 1.00 14.34 211 LEU A O 1
ATOM 1662 N N . LYS A 1 212 ? 2.042 54.850 12.156 1.00 13.47 212 LYS A N 1
ATOM 1663 C CA . LYS A 1 212 ? 2.056 53.902 11.038 1.00 13.66 212 LYS A CA 1
ATOM 1664 C C . LYS A 1 212 ? 3.470 53.821 10.444 1.00 12.89 212 LYS A C 1
ATOM 1665 O O . LYS A 1 212 ? 4.358 54.627 10.715 1.00 15.29 212 LYS A O 1
ATOM 1671 N N . GLU A 1 213 ? 3.705 52.799 9.630 1.00 13.36 213 GLU A N 1
ATOM 1672 C CA . GLU A 1 213 ? 4.982 52.643 8.961 1.00 13.00 213 GLU A CA 1
ATOM 1673 C C . GLU A 1 213 ? 5.311 53.918 8.204 1.00 13.65 213 GLU A C 1
ATOM 1674 O O . GLU A 1 213 ? 4.478 54.426 7.451 1.00 16.54 213 GLU A O 1
ATOM 1680 N N . GLY A 1 214 ? 6.521 54.434 8.425 1.00 13.77 214 GLY A N 1
ATOM 1681 C CA . GLY A 1 214 ? 6.989 55.639 7.751 1.00 14.98 214 GLY A CA 1
ATOM 1682 C C . GLY A 1 214 ? 6.633 56.966 8.406 1.00 15.85 214 GLY A C 1
ATOM 1683 O O . GLY A 1 214 ? 7.134 58.017 7.993 1.00 17.95 214 GLY A O 1
ATOM 1684 N N . GLU A 1 215 ? 5.768 56.934 9.417 1.00 14.47 215 GLU A N 1
ATOM 1685 C CA . GLU A 1 215 ? 5.389 58.137 10.147 1.00 14.69 215 GLU A CA 1
ATOM 1686 C C . GLU A 1 215 ? 6.409 58.508 11.212 1.00 15.30 215 GLU A C 1
ATOM 1687 O O . GLU A 1 215 ? 7.196 57.677 11.660 1.00 14.96 215 GLU A O 1
ATOM 1693 N N . GLU A 1 216 ? 6.381 59.782 11.607 1.00 14.93 216 GLU A N 1
ATOM 1694 C CA . GLU A 1 216 ? 7.239 60.311 12.659 1.00 13.54 216 GLU A CA 1
ATOM 1695 C C . GLU A 1 216 ? 6.439 61.133 13.688 1.00 12.91 216 GLU A C 1
ATOM 1696 O O . GLU A 1 216 ? 5.340 61.619 13.405 1.00 16.23 216 GLU A O 1
ATOM 1702 N N . LYS A 1 217 ? 7.006 61.267 14.884 1.00 12.91 217 LYS A N 1
ATOM 1703 C CA . LYS A 1 217 ? 6.468 62.101 15.959 1.00 13.86 217 LYS A CA 1
ATOM 1704 C C . LYS A 1 217 ? 7.662 62.735 16.627 1.00 13.58 217 LYS A C 1
ATOM 1705 O O . LYS A 1 217 ? 8.662 62.064 16.888 1.00 14.75 217 LYS A O 1
ATOM 1711 N N . THR A 1 218 ? 7.553 64.020 16.946 1.00 14.62 218 THR A N 1
ATOM 1712 C CA . THR A 1 218 ? 8.581 64.711 17.710 1.00 14.29 218 THR A CA 1
ATOM 1713 C C . THR A 1 218 ? 8.049 65.168 19.074 1.00 14.50 218 THR A C 1
ATOM 1714 O O . THR A 1 218 ? 6.964 65.781 19.171 1.00 19.61 218 THR A O 1
ATOM 1718 N N . VAL A 1 219 ? 8.795 64.854 20.120 1.00 13.94 219 VAL A N 1
ATOM 1719 C CA . VAL A 1 219 ? 8.601 65.407 21.454 1.00 14.21 219 VAL A CA 1
ATOM 1720 C C . VAL A 1 219 ? 9.571 66.575 21.617 1.00 14.86 219 VAL A C 1
ATOM 1721 O O . VAL A 1 219 ? 10.800 66.403 21.532 1.00 16.50 219 VAL A O 1
ATOM 1725 N N . GLU A 1 220 ? 9.005 67.763 21.836 1.00 16.26 220 GLU A N 1
ATOM 1726 C CA . GLU A 1 220 ? 9.776 68.995 21.972 1.00 16.56 220 GLU A CA 1
ATOM 1727 C C . GLU A 1 220 ? 10.019 69.344 23.434 1.00 15.97 220 GLU A C 1
ATOM 1728 O O . GLU A 1 220 ? 9.434 68.738 24.338 1.00 16.98 220 GLU A O 1
ATOM 1734 N N . GLY A 1 221 ? 10.872 70.338 23.669 1.00 16.38 221 GLY A N 1
ATOM 1735 C CA . GLY A 1 221 ? 11.012 70.906 25.022 1.00 16.31 221 GLY A CA 1
ATOM 1736 C C . GLY A 1 221 ? 11.635 69.990 26.058 1.00 15.94 221 GLY A C 1
ATOM 1737 O O . GLY A 1 221 ? 11.267 70.014 27.240 1.00 17.92 221 GLY A O 1
ATOM 1738 N N . ILE A 1 222 ? 12.587 69.174 25.607 1.00 14.61 222 ILE A N 1
ATOM 1739 C CA . ILE A 1 222 ? 13.255 68.236 26.495 1.00 14.32 222 ILE A CA 1
ATOM 1740 C C . ILE A 1 222 ? 14.480 68.938 27.106 1.00 15.94 222 ILE A C 1
ATOM 1741 O O . ILE A 1 222 ? 15.339 69.421 26.356 1.00 17.66 222 ILE A O 1
ATOM 1746 N N . PRO A 1 223 ? 14.596 68.961 28.455 1.00 15.20 223 PRO A N 1
ATOM 1747 C CA . PRO A 1 223 ? 15.777 69.547 29.095 1.00 15.00 223 PRO A CA 1
ATOM 1748 C C . PRO A 1 223 ? 17.085 68.932 28.561 1.00 16.02 223 PRO A C 1
ATOM 1749 O O . PRO A 1 223 ? 17.171 67.728 28.345 1.00 18.11 223 PRO A O 1
ATOM 1753 N N . LEU A 1 224 ? 18.089 69.768 28.355 1.00 16.92 224 LEU A N 1
ATOM 1754 C CA . LEU A 1 224 ? 19.384 69.327 27.879 1.00 16.72 224 LEU A CA 1
ATOM 1755 C C . LEU A 1 224 ? 20.054 68.433 28.919 1.00 16.28 224 LEU A C 1
ATOM 1756 O O . LEU A 1 224 ? 20.188 68.780 30.090 1.00 19.37 224 LEU A O 1
ATOM 1761 N N . GLY A 1 225 ? 20.432 67.239 28.467 1.00 17.49 225 GLY A N 1
ATOM 1762 C CA . GLY A 1 225 ? 20.953 66.199 29.336 1.00 15.81 225 GLY A CA 1
ATOM 1763 C C . GLY A 1 225 ? 19.953 65.219 29.890 1.00 16.84 225 GLY A C 1
ATOM 1764 O O . GLY A 1 225 ? 20.315 64.375 30.710 1.00 19.12 225 GLY A O 1
ATOM 1765 N N . ASP A 1 226 ? 18.689 65.322 29.468 1.00 16.18 226 ASP A N 1
ATOM 1766 C CA . ASP A 1 226 ? 17.671 64.433 29.978 1.00 16.16 226 ASP A CA 1
ATOM 1767 C C . ASP A 1 226 ? 17.887 63.016 29.442 1.00 13.99 226 ASP A C 1
ATOM 1768 O O . ASP A 1 226 ? 18.555 62.777 28.399 1.00 17.61 226 ASP A O 1
ATOM 1773 N N . THR A 1 227 ? 17.391 62.068 30.222 1.00 13.75 227 THR A N 1
ATOM 1774 C CA . THR A 1 227 ? 17.312 60.671 29.812 1.00 12.57 227 THR A CA 1
ATOM 1775 C C . THR A 1 227 ? 15.887 60.415 29.354 1.00 12.24 227 THR A C 1
ATOM 1776 O O . THR A 1 227 ? 14.930 60.680 30.100 1.00 13.96 227 THR A O 1
ATOM 1780 N N A CYS A 1 228 ? 15.735 59.903 28.116 0.80 12.35 228 CYS A N 1
ATOM 1781 N N B CYS A 1 228 ? 15.701 59.993 28.100 0.20 11.84 228 CYS A N 1
ATOM 1782 C CA A CYS A 1 228 ? 14.434 59.644 27.557 0.80 12.03 228 CYS A CA 1
ATOM 1783 C CA B CYS A 1 228 ? 14.363 59.592 27.649 0.20 11.21 228 CYS A CA 1
ATOM 1784 C C A CYS A 1 228 ? 14.312 58.124 27.259 0.80 10.95 228 CYS A C 1
ATOM 1785 C C B CYS A 1 228 ? 14.320 58.137 27.251 0.20 10.63 228 CYS A C 1
ATOM 1786 O O A CYS A 1 228 ? 15.280 57.513 26.709 0.80 13.45 228 CYS A O 1
ATOM 1787 O O B CYS A 1 228 ? 15.276 57.598 26.680 0.20 13.22 228 CYS A O 1
ATOM 1792 N N . THR A 1 229 ? 13.188 57.524 27.573 1.00 11.50 229 THR A N 1
ATOM 1793 C CA . THR A 1 229 ? 12.905 56.138 27.241 1.00 11.43 229 THR A CA 1
ATOM 1794 C C . THR A 1 229 ? 11.838 56.098 26.170 1.00 11.02 229 THR A C 1
ATOM 1795 O O . THR A 1 229 ? 10.915 56.926 26.121 1.00 12.28 229 THR A O 1
ATOM 1799 N N . ILE A 1 230 ? 11.991 55.116 25.277 1.00 10.88 230 ILE A N 1
ATOM 1800 C CA . ILE A 1 230 ? 11.032 54.843 24.225 1.00 11.25 230 ILE A CA 1
ATOM 1801 C C . ILE A 1 230 ? 10.597 53.399 24.434 1.00 11.05 230 ILE A C 1
ATOM 1802 O O . ILE A 1 230 ? 11.453 52.494 24.475 1.00 13.82 230 ILE A O 1
ATOM 1807 N N A SER A 1 231 ? 9.295 53.159 24.481 0.80 11.28 231 SER A N 1
ATOM 1808 N N B SER A 1 231 ? 9.291 53.169 24.488 0.20 10.98 231 SER A N 1
ATOM 1809 C CA A SER A 1 231 ? 8.727 51.842 24.731 0.80 11.17 231 SER A CA 1
ATOM 1810 C CA B SER A 1 231 ? 8.739 51.848 24.743 0.20 11.17 231 SER A CA 1
ATOM 1811 C C A SER A 1 231 ? 7.685 51.567 23.678 0.80 11.35 231 SER A C 1
ATOM 1812 C C B SER A 1 231 ? 7.653 51.522 23.734 0.20 11.28 231 SER A C 1
ATOM 1813 O O A SER A 1 231 ? 6.710 52.319 23.559 0.80 12.81 231 SER A O 1
ATOM 1814 O O B SER A 1 231 ? 6.617 52.183 23.717 0.20 12.01 231 SER A O 1
ATOM 1819 N N . GLU A 1 232 ? 7.874 50.500 22.906 1.00 11.24 232 GLU A N 1
ATOM 1820 C CA . GLU A 1 232 ? 6.872 50.072 21.941 1.00 11.50 232 GLU A CA 1
ATOM 1821 C C . GLU A 1 232 ? 5.986 48.995 22.538 1.00 12.26 232 GLU A C 1
ATOM 1822 O O . GLU A 1 232 ? 6.455 48.141 23.274 1.00 13.29 232 GLU A O 1
ATOM 1828 N N . ASP A 1 233 ? 4.709 48.996 22.172 1.00 12.46 233 ASP A N 1
ATOM 1829 C CA . ASP A 1 233 ? 3.846 47.863 22.440 1.00 12.66 233 ASP A CA 1
ATOM 1830 C C . ASP A 1 233 ? 4.140 46.763 21.428 1.00 12.89 233 ASP A C 1
ATOM 1831 O O . ASP A 1 233 ? 3.511 46.674 20.372 1.00 13.75 233 ASP A O 1
ATOM 1836 N N . VAL A 1 234 ? 5.080 45.902 21.791 1.00 12.22 234 VAL A N 1
ATOM 1837 C CA . VAL A 1 234 ? 5.572 44.900 20.851 1.00 12.07 234 VAL A CA 1
ATOM 1838 C C . VAL A 1 234 ? 4.496 43.853 20.571 1.00 12.78 234 VAL A C 1
ATOM 1839 O O . VAL A 1 234 ? 4.322 43.437 19.415 1.00 13.79 234 VAL A O 1
ATOM 1843 N N . GLN A 1 235 ? 3.756 43.452 21.603 1.00 13.33 235 GLN A N 1
ATOM 1844 C CA . GLN A 1 235 ? 2.732 42.439 21.394 1.00 13.82 235 GLN A CA 1
ATOM 1845 C C . GLN A 1 235 ? 1.660 42.957 20.443 1.00 13.99 235 GLN A C 1
ATOM 1846 O O . GLN A 1 235 ? 1.158 42.199 19.613 1.00 15.51 235 GLN A O 1
ATOM 1852 N N . GLY A 1 236 ? 1.332 44.242 20.550 1.00 14.24 236 GLY A N 1
ATOM 1853 C CA . GLY A 1 236 ? 0.386 44.855 19.622 1.00 14.50 236 GLY A CA 1
ATOM 1854 C C . GLY A 1 236 ? 0.886 44.789 18.179 1.00 14.43 236 GLY A C 1
ATOM 1855 O O . GLY A 1 236 ? 0.098 44.584 17.261 1.00 16.17 236 GLY A O 1
ATOM 1856 N N . ALA A 1 237 ? 2.187 45.008 17.986 1.00 14.13 237 ALA A N 1
ATOM 1857 C CA . ALA A 1 237 ? 2.796 44.878 16.661 1.00 12.77 237 ALA A CA 1
ATOM 1858 C C . ALA A 1 237 ? 2.747 43.430 16.144 1.00 12.84 237 ALA A C 1
ATOM 1859 O O . ALA A 1 237 ? 2.343 43.192 15.007 1.00 14.80 237 ALA A O 1
ATOM 1861 N N . VAL A 1 238 ? 3.120 42.485 17.001 1.00 13.25 238 VAL A N 1
ATOM 1862 C CA . VAL A 1 238 ? 3.075 41.048 16.703 1.00 13.38 238 VAL A CA 1
ATOM 1863 C C . VAL A 1 238 ? 1.655 40.611 16.341 1.00 14.35 238 VAL A C 1
ATOM 1864 O O . VAL A 1 238 ? 1.467 39.844 15.401 1.00 16.32 238 VAL A O 1
ATOM 1868 N N . ASN A 1 239 ? 0.657 41.106 17.080 1.00 14.95 239 ASN A N 1
ATOM 1869 C CA . ASN A 1 239 ? -0.717 40.737 16.787 1.00 16.51 239 ASN A CA 1
ATOM 1870 C C . ASN A 1 239 ? -1.164 41.148 15.387 1.00 17.58 239 ASN A C 1
ATOM 1871 O O . ASN A 1 239 ? -1.904 40.411 14.734 1.00 23.50 239 ASN A O 1
ATOM 1876 N N . GLN A 1 240 ? -0.719 42.318 14.937 1.00 15.01 240 GLN A N 1
ATOM 1877 C CA . GLN A 1 240 ? -1.064 42.833 13.627 1.00 14.82 240 GLN A CA 1
ATOM 1878 C C . GLN A 1 240 ? -0.294 42.116 12.495 1.00 14.15 240 GLN A C 1
ATOM 1879 O O . GLN A 1 240 ? -0.875 41.813 11.468 1.00 17.41 240 GLN A O 1
ATOM 1885 N N . ALA A 1 241 ? 1.006 41.878 12.675 1.00 12.99 241 ALA A N 1
ATOM 1886 C CA . ALA A 1 241 ? 1.842 41.255 11.647 1.00 13.36 241 ALA A CA 1
ATOM 1887 C C . ALA A 1 241 ? 1.700 39.745 11.569 1.00 14.37 241 ALA A C 1
ATOM 1888 O O . ALA A 1 241 ? 2.012 39.168 10.530 1.00 15.78 241 ALA A O 1
ATOM 1890 N N . GLY A 1 242 ? 1.325 39.091 12.659 1.00 15.11 242 GLY A N 1
ATOM 1891 C CA . GLY A 1 242 ? 1.315 37.637 12.767 1.00 15.41 242 GLY A CA 1
ATOM 1892 C C . GLY A 1 242 ? 2.698 37.008 12.781 1.00 14.99 242 GLY A C 1
ATOM 1893 O O . GLY A 1 242 ? 2.863 35.826 12.424 1.00 18.14 242 GLY A O 1
ATOM 1894 N N . LEU A 1 243 ? 3.687 37.797 13.194 1.00 15.05 243 LEU A N 1
ATOM 1895 C CA . LEU A 1 243 ? 5.096 37.401 13.184 1.00 14.56 243 LEU A CA 1
ATOM 1896 C C . LEU A 1 243 ? 5.810 37.972 14.386 1.00 13.90 243 LEU A C 1
ATOM 1897 O O . LEU A 1 243 ? 5.400 38.999 14.930 1.00 15.27 243 LEU A O 1
ATOM 1902 N N . LYS A 1 244 ? 6.902 37.313 14.771 1.00 14.82 244 LYS A N 1
ATOM 1903 C CA . LYS A 1 244 ? 7.788 37.838 15.793 1.00 16.08 244 LYS A CA 1
ATOM 1904 C C . LYS A 1 244 ? 8.363 39.170 15.325 1.00 13.56 244 LYS A C 1
ATOM 1905 O O . LYS A 1 244 ? 8.571 39.384 14.142 1.00 14.92 244 LYS A O 1
ATOM 1911 N N . ASP A 1 245 ? 8.599 40.067 16.284 1.00 13.60 245 ASP A N 1
ATOM 1912 C CA . ASP A 1 245 ? 9.091 41.410 16.000 1.00 12.86 245 ASP A CA 1
ATOM 1913 C C . ASP A 1 245 ? 10.327 41.682 16.821 1.00 13.82 245 ASP A C 1
ATOM 1914 O O . ASP A 1 245 ? 10.260 41.747 18.058 1.00 16.47 245 ASP A O 1
ATOM 1919 N N . THR A 1 246 ? 11.449 41.857 16.128 1.00 12.68 246 THR A N 1
ATOM 1920 C CA . THR A 1 246 ? 12.680 42.319 16.746 1.00 12.12 246 THR A CA 1
ATOM 1921 C C . THR A 1 246 ? 12.782 43.802 16.459 1.00 11.87 246 THR A C 1
ATOM 1922 O O . THR A 1 246 ? 12.862 44.207 15.309 1.00 12.84 246 THR A O 1
ATOM 1926 N N . VAL A 1 247 ? 12.704 44.622 17.505 1.00 11.95 247 VAL A N 1
ATOM 1927 C CA . VAL A 1 247 ? 12.734 46.048 17.299 1.00 11.48 247 VAL A CA 1
ATOM 1928 C C . VAL A 1 247 ? 14.186 46.501 17.322 1.00 12.15 247 VAL A C 1
ATOM 1929 O O . VAL A 1 247 ? 14.895 46.303 18.313 1.00 13.99 247 VAL A O 1
ATOM 1933 N N . LYS A 1 248 ? 14.605 47.138 16.239 1.00 11.72 248 LYS A N 1
ATOM 1934 C CA . LYS A 1 248 ? 15.952 47.619 16.119 1.00 11.36 248 LYS A CA 1
ATOM 1935 C C . LYS A 1 248 ? 15.962 49.141 16.128 1.00 11.83 248 LYS A C 1
ATOM 1936 O O . LYS A 1 248 ? 15.430 49.779 15.231 1.00 12.96 248 LYS A O 1
ATOM 1942 N N . PHE A 1 249 ? 16.575 49.707 17.162 1.00 11.80 249 PHE A N 1
ATOM 1943 C CA . PHE A 1 249 ? 16.664 51.154 17.302 1.00 11.01 249 PHE A CA 1
ATOM 1944 C C . PHE A 1 249 ? 17.978 51.672 16.750 1.00 12.01 249 PHE A C 1
ATOM 1945 O O . PHE A 1 249 ? 19.034 51.108 17.040 1.00 14.85 249 PHE A O 1
ATOM 1953 N N . THR A 1 250 ? 17.929 52.749 15.980 1.00 11.89 250 THR A N 1
ATOM 1954 C CA . THR A 1 250 ? 19.123 53.443 15.504 1.00 12.31 250 THR A CA 1
ATOM 1955 C C . THR A 1 250 ? 18.907 54.934 15.687 1.00 12.60 250 THR A C 1
ATOM 1956 O O . THR A 1 250 ? 17.760 55.362 15.890 1.00 13.76 250 THR A O 1
ATOM 1960 N N . ALA A 1 251 ? 19.973 55.717 15.688 1.00 12.35 251 ALA A N 1
ATOM 1961 C CA . ALA A 1 251 ? 19.865 57.178 15.704 1.00 12.51 251 ALA A CA 1
ATOM 1962 C C . ALA A 1 251 ? 20.901 57.760 14.765 1.00 12.61 251 ALA A C 1
ATOM 1963 O O . ALA A 1 251 ? 21.916 57.127 14.487 1.00 16.37 251 ALA A O 1
ATOM 1965 N N . VAL A 1 252 ? 20.636 58.962 14.265 1.00 13.27 252 VAL A N 1
ATOM 1966 C CA . VAL A 1 252 ? 21.573 59.671 13.406 1.00 12.70 252 VAL A CA 1
ATOM 1967 C C . VAL A 1 252 ? 22.514 60.548 14.227 1.00 14.29 252 VAL A C 1
ATOM 1968 O O . VAL A 1 252 ? 22.390 60.651 15.459 1.00 15.24 252 VAL A O 1
ATOM 1972 N N . ASN A 1 253 ? 23.514 61.108 13.542 1.00 15.10 253 ASN A N 1
ATOM 1973 C CA . ASN A 1 253 ? 24.483 62.042 14.133 1.00 15.64 253 ASN A CA 1
ATOM 1974 C C . ASN A 1 253 ? 25.355 61.406 15.230 1.00 14.72 253 ASN A C 1
ATOM 1975 O O . ASN A 1 253 ? 25.879 62.098 16.097 1.00 17.46 253 ASN A O 1
ATOM 1980 N N . GLY A 1 254 ? 25.495 60.079 15.182 1.00 13.49 254 GLY A N 1
ATOM 1981 C CA . GLY A 1 254 ? 26.355 59.359 16.118 1.00 13.75 254 GLY A CA 1
ATOM 1982 C C . GLY A 1 254 ? 25.831 59.191 17.530 1.00 12.56 254 GLY A C 1
ATOM 1983 O O . GLY A 1 254 ? 26.558 58.820 18.433 1.00 13.55 254 GLY A O 1
ATOM 1984 N N . VAL A 1 255 ? 24.542 59.477 17.740 1.00 12.03 255 VAL A N 1
ATOM 1985 C CA . VAL A 1 255 ? 23.949 59.358 19.063 1.00 11.90 255 VAL A CA 1
ATOM 1986 C C . VAL A 1 255 ? 23.744 57.877 19.370 1.00 12.13 255 VAL A C 1
ATOM 1987 O O . VAL A 1 255 ? 23.152 57.153 18.575 1.00 14.04 255 VAL A O 1
ATOM 1991 N N A THR A 1 256 ? 24.212 57.425 20.531 0.50 12.05 256 THR A N 1
ATOM 1992 N N B THR A 1 256 ? 24.175 57.456 20.542 0.50 12.35 256 THR A N 1
ATOM 1993 C CA A THR A 1 256 ? 24.002 56.038 20.937 0.50 12.05 256 THR A CA 1
ATOM 1994 C CA B THR A 1 256 ? 24.033 56.082 20.952 0.50 12.96 256 THR A CA 1
ATOM 1995 C C A THR A 1 256 ? 22.585 55.850 21.458 0.50 11.37 256 THR A C 1
ATOM 1996 C C B THR A 1 256 ? 22.623 55.824 21.523 0.50 11.39 256 THR A C 1
ATOM 1997 O O A THR A 1 256 ? 21.999 56.735 22.120 0.50 12.96 256 THR A O 1
ATOM 1998 O O B THR A 1 256 ? 22.064 56.659 22.266 0.50 13.23 256 THR A O 1
ATOM 2005 N N . VAL A 1 257 ? 22.028 54.688 21.165 1.00 12.55 257 VAL A N 1
ATOM 2006 C CA . VAL A 1 257 ? 20.722 54.282 21.697 1.00 12.22 257 VAL A CA 1
ATOM 2007 C C . VAL A 1 257 ? 20.918 52.908 22.285 1.00 12.60 257 VAL A C 1
ATOM 2008 O O . VAL A 1 257 ? 21.432 52.016 21.611 1.00 18.07 257 VAL A O 1
ATOM 2012 N N . ASP A 1 258 ? 20.530 52.738 23.540 1.00 12.24 258 ASP A N 1
ATOM 2013 C CA . ASP A 1 258 ? 20.669 51.473 24.226 1.00 12.79 258 ASP A CA 1
ATOM 2014 C C . ASP A 1 258 ? 19.341 50.782 24.292 1.00 11.38 258 ASP A C 1
ATOM 2015 O O . ASP A 1 258 ? 18.340 51.416 24.554 1.00 15.43 258 ASP A O 1
ATOM 2020 N N . SER A 1 259 ? 19.341 49.473 24.066 1.00 12.05 259 SER A N 1
ATOM 2021 C CA . SER A 1 259 ? 18.141 48.664 24.192 1.00 12.37 259 SER A CA 1
ATOM 2022 C C . SER A 1 259 ? 18.463 47.373 24.928 1.00 13.26 259 SER A C 1
ATOM 2023 O O . SER A 1 259 ? 19.128 46.506 24.390 1.00 15.52 259 SER A O 1
ATOM 2026 N N . GLN A 1 260 ? 18.008 47.283 26.171 1.00 13.44 260 GLN A N 1
ATOM 2027 C CA . GLN A 1 260 ? 18.239 46.108 27.018 1.00 16.34 260 GLN A CA 1
ATOM 2028 C C . GLN A 1 260 ? 17.113 45.094 26.996 1.00 15.01 260 GLN A C 1
ATOM 2029 O O . GLN A 1 260 ? 17.279 43.991 27.486 1.00 17.02 260 GLN A O 1
ATOM 2035 N N . VAL A 1 261 ? 15.942 45.486 26.488 1.00 14.66 261 VAL A N 1
ATOM 2036 C CA . VAL A 1 261 ? 14.801 44.586 26.316 1.00 14.42 261 VAL A CA 1
ATOM 2037 C C . VAL A 1 261 ? 14.173 44.925 24.976 1.00 12.92 261 VAL A C 1
ATOM 2038 O O . VAL A 1 261 ? 14.174 46.083 24.572 1.00 14.11 261 VAL A O 1
ATOM 2042 N N . ASN A 1 262 ? 13.682 43.911 24.274 1.00 13.38 262 ASN A N 1
ATOM 2043 C CA . ASN A 1 262 ? 13.111 44.132 22.963 1.00 12.34 262 ASN A CA 1
ATOM 2044 C C . ASN A 1 262 ? 11.956 45.125 23.038 1.00 12.27 262 ASN A C 1
ATOM 2045 O O . ASN A 1 262 ? 11.020 44.948 23.820 1.00 14.35 262 ASN A O 1
ATOM 2050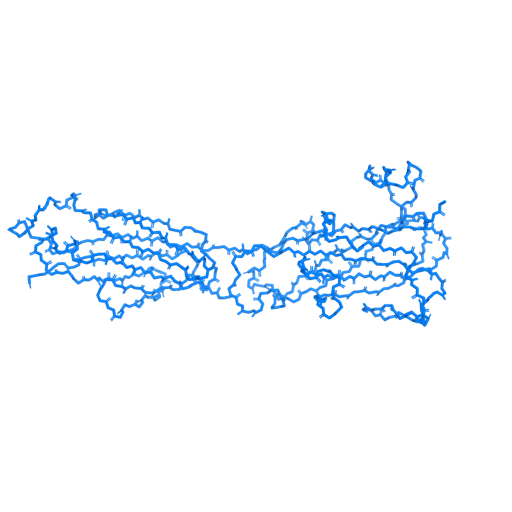 N N . GLY A 1 263 ? 12.038 46.164 22.213 1.00 12.09 263 GLY A N 1
ATOM 2051 C CA . GLY A 1 263 ? 11.015 47.212 22.175 1.00 11.12 263 GLY A CA 1
ATOM 2052 C C . GLY A 1 263 ? 11.235 48.362 23.142 1.00 12.46 263 GLY A C 1
ATOM 2053 O O . GLY A 1 263 ? 10.409 49.283 23.176 1.00 13.48 263 GLY A O 1
ATOM 2054 N N . GLU A 1 264 ? 12.339 48.341 23.898 1.00 12.15 264 GLU A N 1
ATOM 2055 C CA . GLU A 1 264 ? 12.669 49.374 24.884 1.00 11.68 264 GLU A CA 1
ATOM 2056 C C . GLU A 1 264 ? 13.995 50.009 24.540 1.00 11.85 264 GLU A C 1
ATOM 2057 O O . GLU A 1 264 ? 14.995 49.301 24.321 1.00 13.57 264 GLU A O 1
ATOM 2063 N N . ALA A 1 265 ? 14.047 51.332 24.466 1.00 12.27 265 ALA A N 1
ATOM 2064 C CA . ALA A 1 265 ? 15.286 52.049 24.210 1.00 11.98 265 ALA A CA 1
ATOM 2065 C C . ALA A 1 265 ? 15.468 53.131 25.244 1.00 10.61 265 ALA A C 1
ATOM 2066 O O . ALA A 1 265 ? 14.483 53.636 25.832 1.00 12.24 265 ALA A O 1
ATOM 2068 N N . VAL A 1 266 ? 16.708 53.518 25.454 1.00 11.80 266 VAL A N 1
ATOM 2069 C CA . VAL A 1 266 ? 17.083 54.650 26.289 1.00 12.08 266 VAL A CA 1
ATOM 2070 C C . VAL A 1 266 ? 18.029 55.514 25.475 1.00 11.30 266 VAL A C 1
ATOM 2071 O O . VAL A 1 266 ? 18.984 55.000 24.860 1.00 11.75 266 VAL A O 1
ATOM 2075 N N . VAL A 1 267 ? 17.814 56.826 25.476 1.00 11.87 267 VAL A N 1
ATOM 2076 C CA . VAL A 1 267 ? 18.659 57.751 24.733 1.00 12.61 267 VAL A CA 1
ATOM 2077 C C . VAL A 1 267 ? 18.811 59.035 25.553 1.00 12.20 267 VAL A C 1
ATOM 2078 O O . VAL A 1 267 ? 17.873 59.430 26.275 1.00 13.41 267 VAL A O 1
ATOM 2082 N N . LYS A 1 268 ? 19.964 59.674 25.476 1.00 13.12 268 LYS A N 1
ATOM 2083 C CA . LYS A 1 268 ? 20.223 60.947 26.138 1.00 13.30 268 LYS A CA 1
ATOM 2084 C C . LYS A 1 268 ? 19.912 62.041 25.142 1.00 12.97 268 LYS A C 1
ATOM 2085 O O . LYS A 1 268 ? 20.250 61.916 23.940 1.00 15.49 268 LYS A O 1
ATOM 2091 N N . ILE A 1 269 ? 19.286 63.109 25.655 1.00 13.87 269 ILE A N 1
ATOM 2092 C CA . ILE A 1 269 ? 18.926 64.236 24.829 1.00 14.81 269 ILE A CA 1
ATOM 2093 C C . ILE A 1 269 ? 19.782 65.420 25.284 1.00 17.46 269 ILE A C 1
ATOM 2094 O O . ILE A 1 269 ? 19.436 66.119 26.240 1.00 21.35 269 ILE A O 1
ATOM 2099 N N . GLY A 1 270 ? 20.918 65.612 24.606 1.00 19.42 270 GLY A N 1
ATOM 2100 C CA . GLY A 1 270 ? 21.859 66.691 24.936 1.00 20.27 270 GLY A CA 1
ATOM 2101 C C . GLY A 1 270 ? 22.751 66.332 26.104 1.00 20.84 270 GLY A C 1
ATOM 2102 O O . GLY A 1 270 ? 22.661 65.234 26.653 1.00 22.61 270 GLY A O 1
ATOM 2103 N N . GLY A 1 271 ? 23.617 67.273 26.475 1.00 23.32 271 GLY A N 1
ATOM 2104 C CA . GLY A 1 271 ? 24.494 67.151 27.646 1.00 23.82 271 GLY A CA 1
ATOM 2105 C C . GLY A 1 271 ? 24.077 68.049 28.795 1.00 26.49 271 GLY A C 1
ATOM 2106 O O . GLY A 1 271 ? 23.322 69.007 28.609 1.00 32.20 271 GLY A O 1
ATOM 2107 N N . THR A 1 272 ? 24.598 67.740 29.983 1.00 28.56 272 THR A N 1
ATOM 2108 C CA . THR A 1 272 ? 24.221 68.414 31.235 1.00 35.01 272 THR A CA 1
ATOM 2109 C C . THR A 1 272 ? 24.704 69.865 31.318 1.00 31.28 272 THR A C 1
ATOM 2110 O O . THR A 1 272 ? 25.232 70.423 30.360 1.00 42.20 272 THR A O 1
ATOM 2114 N N . THR A 1 278 ? 27.245 67.781 22.773 1.00 25.40 278 THR A N 1
ATOM 2115 C CA . THR A 1 278 ? 26.390 66.598 22.714 1.00 20.05 278 THR A CA 1
ATOM 2116 C C . THR A 1 278 ? 25.102 66.969 21.949 1.00 22.41 278 THR A C 1
ATOM 2117 O O . THR A 1 278 ? 24.537 68.037 22.182 1.00 26.65 278 THR A O 1
ATOM 2121 N N . VAL A 1 279 ? 24.666 66.097 21.033 1.00 23.13 279 VAL A N 1
ATOM 2122 C CA . VAL A 1 279 ? 23.510 66.365 20.138 1.00 20.87 279 VAL A CA 1
ATOM 2123 C C . VAL A 1 279 ? 22.224 66.609 20.917 1.00 24.67 279 VAL A C 1
ATOM 2124 O O . VAL A 1 279 ? 21.861 65.767 21.733 1.00 23.64 279 VAL A O 1
ATOM 2128 N N . ALA A 1 280 ? 21.554 67.737 20.644 1.00 20.73 280 ALA A N 1
ATOM 2129 C CA . ALA A 1 280 ? 20.317 68.146 21.363 1.00 19.52 280 ALA A CA 1
ATOM 2130 C C . ALA A 1 280 ? 18.995 67.753 20.666 1.00 19.71 280 ALA A C 1
ATOM 2131 O O . ALA A 1 280 ? 18.031 67.431 21.363 1.00 19.40 280 ALA A O 1
ATOM 2133 N N . ASN A 1 281 ? 18.942 67.807 19.326 1.00 18.43 281 ASN A N 1
ATOM 2134 C CA . ASN A 1 281 ? 17.756 67.372 18.561 1.00 16.43 281 ASN A CA 1
ATOM 2135 C C . ASN A 1 281 ? 18.010 66.001 17.984 1.00 15.46 281 ASN A C 1
ATOM 2136 O O . ASN A 1 281 ? 18.675 65.843 16.946 1.00 17.44 281 ASN A O 1
ATOM 2141 N N . VAL A 1 282 ? 17.609 64.999 18.738 1.00 13.64 282 VAL A N 1
ATOM 2142 C CA . VAL A 1 282 ? 17.932 63.611 18.475 1.00 13.04 282 VAL A CA 1
ATOM 2143 C C . VAL A 1 282 ? 16.861 63.027 17.570 1.00 12.14 282 VAL A C 1
ATOM 2144 O O . VAL A 1 282 ? 15.665 63.359 17.734 1.00 14.39 282 VAL A O 1
ATOM 2148 N N . GLU A 1 283 ? 17.280 62.150 16.637 1.00 12.38 283 GLU A N 1
ATOM 2149 C CA A GLU A 1 283 ? 16.340 61.475 15.762 0.50 12.71 283 GLU A CA 1
ATOM 2150 C CA B GLU A 1 283 ? 16.342 61.473 15.760 0.50 12.68 283 GLU A CA 1
ATOM 2151 C C . GLU A 1 283 ? 16.568 59.966 15.822 1.00 11.98 283 GLU A C 1
ATOM 2152 O O . GLU A 1 283 ? 17.661 59.491 15.445 1.00 13.81 283 GLU A O 1
ATOM 2163 N N . VAL A 1 284 ? 15.575 59.223 16.285 1.00 12.10 284 VAL A N 1
ATOM 2164 C CA . VAL A 1 284 ? 15.656 57.771 16.431 1.00 11.75 284 VAL A CA 1
ATOM 2165 C C . VAL A 1 284 ? 14.725 57.115 15.442 1.00 11.63 284 VAL A C 1
ATOM 2166 O O . VAL A 1 284 ? 13.628 57.621 15.153 1.00 13.00 284 VAL A O 1
ATOM 2170 N N . THR A 1 285 ? 15.153 55.980 14.872 1.00 11.82 285 THR A N 1
ATOM 2171 C CA . THR A 1 285 ? 14.278 55.141 14.086 1.00 11.89 285 THR A CA 1
ATOM 2172 C C . THR A 1 285 ? 14.096 53.822 14.804 1.00 11.89 285 THR A C 1
ATOM 2173 O O . THR A 1 285 ? 15.094 53.225 15.250 1.00 13.53 285 THR A O 1
ATOM 2177 N N . ALA A 1 286 ? 12.839 53.375 14.906 1.00 11.62 286 ALA A N 1
ATOM 2178 C CA . ALA A 1 286 ? 12.520 52.060 15.415 1.00 10.54 286 ALA A CA 1
ATOM 2179 C C . ALA A 1 286 ? 12.121 51.214 14.227 1.00 11.44 286 ALA A C 1
ATOM 2180 O O . ALA A 1 286 ? 11.098 51.479 13.595 1.00 12.89 286 ALA A O 1
ATOM 2182 N N . GLU A 1 287 ? 12.951 50.213 13.868 1.00 11.51 287 GLU A N 1
ATOM 2183 C CA . GLU A 1 287 ? 12.623 49.271 12.803 1.00 11.23 287 GLU A CA 1
ATOM 2184 C C . GLU A 1 287 ? 11.967 48.066 13.407 1.00 12.06 287 GLU A C 1
ATOM 2185 O O . GLU A 1 287 ? 12.536 47.406 14.242 1.00 12.55 287 GLU A O 1
ATOM 2191 N N . ASN A 1 288 ? 10.733 47.815 12.982 1.00 11.42 288 ASN A N 1
ATOM 2192 C CA . ASN A 1 288 ? 10.025 46.592 13.297 1.00 10.53 288 ASN A CA 1
ATOM 2193 C C . ASN A 1 288 ? 10.480 45.504 12.308 1.00 11.38 288 ASN A C 1
ATOM 2194 O O . ASN A 1 288 ? 9.998 45.452 11.173 1.00 12.80 288 ASN A O 1
ATOM 2198 N N . SER A 1 289 ? 11.434 44.690 12.751 1.00 11.11 289 SER A N 1
ATOM 2199 C CA . SER A 1 289 ? 11.991 43.618 11.917 1.00 11.44 289 SER A CA 1
ATOM 2200 C C . SER A 1 289 ? 11.232 42.345 12.216 1.00 12.63 289 SER A C 1
ATOM 2201 O O . SER A 1 289 ? 11.475 41.688 13.214 1.00 13.05 289 SER A O 1
ATOM 2204 N N . PHE A 1 290 ? 10.274 42.026 11.349 1.00 12.84 290 PHE A N 1
ATOM 2205 C CA . PHE A 1 290 ? 9.447 40.854 11.538 1.00 12.66 290 PHE A CA 1
ATOM 2206 C C . PHE A 1 290 ? 10.109 39.591 10.968 1.00 13.11 290 PHE A C 1
ATOM 2207 O O . PHE A 1 290 ? 10.783 39.626 9.933 1.00 15.91 290 PHE A O 1
ATOM 2215 N N . SER A 1 291 ? 9.887 38.489 11.663 1.00 13.73 291 SER A N 1
ATOM 2216 C CA . SER A 1 291 ? 10.397 37.182 11.237 1.00 15.15 291 SER A CA 1
ATOM 2217 C C . SER A 1 291 ? 9.495 36.093 11.771 1.00 15.64 291 SER A C 1
ATOM 2218 O O . SER A 1 291 ? 8.768 36.290 12.743 1.00 16.93 291 SER A O 1
ATOM 2221 N N . TYR A 1 292 ? 9.542 34.937 11.127 1.00 18.66 292 TYR A N 1
ATOM 2222 C CA . TYR A 1 292 ? 8.762 33.789 11.562 1.00 18.99 292 TYR A CA 1
ATOM 2223 C C . TYR A 1 292 ? 9.397 33.167 12.800 1.00 22.29 292 TYR A C 1
ATOM 2224 O O . TYR A 1 292 ? 10.608 32.951 12.855 1.00 23.78 292 TYR A O 1
#

Sequence (287 aa):
KKPGVGTYATVDDKLKAFDVTDGKKDAFTIKDTVRLYNVEEGKTYAIAGQLYEQSVAGDEGSALAKAATTVVKVTTASMAKPATEVEKTKYGEDVKVYETEMDLTVKREDLTKNQQVVKDDIALVVYEQLWAEGTYEKVNDTEVTPKGKSEPVAKHNDPQSSSQSITAEPQFGSLKLTKTVTGWEDAFAKVVARPEASYKFTVKCCVVQKGSVDEFTLKEGEEKTVEGIPLGDTCCTISSEDVQGAVNQAGLKDTVKFTAVNGVTTVDSQVNGEAVVKIGGTTVANVEEVTAENSFSY

Solvent-accessible surface area: 14864 Å² total; per-residue (Å²): 177,164,40,5,3,3,6,105,0,9,4,114,188,114,68,27,18,51,0,29,32,63,188,77,123,26,7,57,0,86,0,17,0,26,1,12,28,12,104,89,47,73,40,10,0,0,4,0,22,0,14,52,75,97,51,19,39,72,108,80,44,28,36,12,81,12,9,55,60,10,131,2,61,61,96,47,53,85,118,22,67,122,97,13,51,120,153,82,28,155,88,12,130,4,10,55,34,98,15,86,1,73,0,110,49,86,44,14,14,132,104,118,27,14,108,96,88,32,42,2,2,0,12,0,22,0,19,19,87,48,36,33,63,123,46,76,113,56,82,18,50,50,112,73,98,35,132,32,68,15,130,29,55,65,59,161,16,91,43,0,38,1,40,0,70,6,81,88,2,11,2,59,1,32,0,49,10,62,44,30,75,120,82,82,24,148,55,62,85,95,110,0,39,2,89,0,22,2,98,1,106,71,84,64,19,96,46,117,27,76,4,71,59,56,80,100,80,44,9,115,31,0,1,29,6,0,44,0,44,0,30,11,63,29,110,22,1,38,89,33,0,28,11,135,8,68,10,103,25,82,26,80,109,74,28,120,32,72,50,149,99,71,0,68,1,65,3,103,0,1,30,104,141,49,30,94,1,64,1,41,0,44,0,18,9,56,194

B-factor: mean 19.76, std 8.11, range [10.2, 60.4]